Protein AF-A0A067K6Y8-F1 (afdb_monomer_lite)

Structure (mmCIF, N/CA/C/O backbone):
data_AF-A0A067K6Y8-F1
#
_entry.id   AF-A0A067K6Y8-F1
#
loop_
_atom_site.group_PDB
_atom_site.id
_atom_site.type_symbol
_atom_site.label_atom_id
_atom_site.label_alt_id
_atom_site.label_comp_id
_atom_site.label_asym_id
_atom_site.label_entity_id
_atom_site.label_seq_id
_atom_site.pdbx_PDB_ins_code
_atom_site.Cartn_x
_atom_site.Cartn_y
_atom_site.Cartn_z
_atom_site.occupancy
_atom_site.B_iso_or_equiv
_atom_site.auth_seq_id
_atom_site.auth_comp_id
_atom_site.auth_asym_id
_atom_site.auth_atom_id
_atom_site.pdbx_PDB_model_num
ATOM 1 N N . MET A 1 1 ? 6.045 3.712 1.246 1.00 71.88 1 MET A N 1
ATOM 2 C CA . MET A 1 1 ? 6.798 2.943 0.234 1.00 71.88 1 MET A CA 1
ATOM 3 C C . MET A 1 1 ? 7.012 3.759 -1.038 1.00 71.88 1 MET A C 1
ATOM 5 O O . MET A 1 1 ? 8.156 4.078 -1.312 1.00 71.88 1 MET A O 1
ATOM 9 N N . MET A 1 2 ? 5.961 4.222 -1.733 1.00 75.44 2 MET A N 1
ATOM 10 C CA . MET A 1 2 ? 6.090 4.998 -2.990 1.00 75.44 2 MET A CA 1
ATOM 11 C C . MET A 1 2 ? 7.115 6.143 -2.966 1.00 75.44 2 MET A C 1
ATOM 13 O O . MET A 1 2 ? 7.931 6.237 -3.871 1.00 75.44 2 MET A O 1
ATOM 17 N N . ARG A 1 3 ? 7.158 6.950 -1.898 1.00 79.06 3 ARG A N 1
ATOM 18 C CA . ARG A 1 3 ? 8.123 8.059 -1.774 1.00 79.06 3 ARG A CA 1
ATOM 19 C C . ARG A 1 3 ? 9.593 7.621 -1.767 1.00 79.06 3 ARG A C 1
ATOM 21 O O . ARG A 1 3 ? 10.434 8.370 -2.231 1.00 79.06 3 ARG A O 1
ATOM 28 N N . MET A 1 4 ? 9.902 6.430 -1.257 1.00 82.56 4 MET A N 1
ATOM 29 C CA . MET A 1 4 ? 11.259 5.863 -1.309 1.00 82.56 4 MET A CA 1
ATOM 30 C C . MET A 1 4 ? 11.617 5.423 -2.735 1.00 82.56 4 MET A C 1
ATOM 32 O O . MET A 1 4 ? 12.761 5.521 -3.161 1.00 82.56 4 MET A O 1
ATOM 36 N N . ILE A 1 5 ? 10.622 4.938 -3.475 1.00 80.00 5 ILE A N 1
ATOM 37 C CA . ILE A 1 5 ? 10.806 4.375 -4.811 1.00 80.00 5 ILE A CA 1
ATOM 38 C C . ILE A 1 5 ? 10.976 5.485 -5.843 1.00 80.00 5 ILE A C 1
ATOM 40 O O . ILE A 1 5 ? 11.910 5.436 -6.633 1.00 80.00 5 ILE A O 1
ATOM 44 N N . THR A 1 6 ? 10.103 6.492 -5.805 1.00 76.69 6 THR A N 1
ATOM 45 C CA . THR A 1 6 ? 9.997 7.530 -6.841 1.00 76.69 6 THR A CA 1
ATOM 46 C C . THR A 1 6 ? 10.453 8.911 -6.367 1.00 76.69 6 THR A C 1
ATOM 48 O O . THR A 1 6 ? 10.402 9.871 -7.124 1.00 76.69 6 THR A O 1
ATOM 51 N N . GLY A 1 7 ? 10.790 9.075 -5.083 1.00 73.06 7 GLY A N 1
ATOM 52 C CA . GLY A 1 7 ? 11.045 10.389 -4.474 1.00 73.06 7 GLY A CA 1
ATOM 53 C C . GLY A 1 7 ? 9.788 11.248 -4.242 1.00 73.06 7 GLY A C 1
ATOM 54 O O . GLY A 1 7 ? 9.851 12.237 -3.508 1.00 73.06 7 GLY A O 1
ATOM 55 N N . LYS A 1 8 ? 8.624 10.870 -4.797 1.00 74.19 8 LYS A N 1
ATOM 56 C CA . LYS A 1 8 ? 7.377 11.664 -4.811 1.00 74.19 8 LYS A CA 1
ATOM 57 C C . LYS A 1 8 ? 6.218 10.967 -4.076 1.00 74.19 8 LYS A C 1
ATOM 59 O O . LYS A 1 8 ? 6.245 9.764 -3.818 1.00 74.19 8 LYS A O 1
ATOM 64 N N . ARG A 1 9 ? 5.170 11.719 -3.703 1.00 65.38 9 ARG A N 1
ATOM 65 C CA . ARG A 1 9 ? 3.929 11.138 -3.145 1.00 65.38 9 ARG A CA 1
ATOM 66 C C . ARG A 1 9 ? 3.015 10.698 -4.292 1.00 65.38 9 ARG A C 1
ATOM 68 O O . ARG A 1 9 ? 2.661 11.523 -5.119 1.00 65.38 9 ARG A O 1
ATOM 75 N N . TYR A 1 10 ? 2.619 9.427 -4.294 1.00 65.62 10 TYR A N 1
ATOM 76 C CA . TYR A 1 10 ? 1.671 8.843 -5.247 1.00 65.62 10 TYR A CA 1
ATOM 77 C C . TYR A 1 10 ? 0.577 8.089 -4.482 1.00 65.62 10 TYR A C 1
ATOM 79 O O . TYR A 1 10 ? 0.894 7.224 -3.660 1.00 65.62 10 TYR A O 1
ATOM 87 N N . CYS A 1 11 ? -0.691 8.430 -4.733 1.00 59.72 11 CYS A N 1
ATOM 88 C CA . CYS A 1 11 ? -1.855 7.803 -4.089 1.00 59.72 11 CYS A CA 1
ATOM 89 C C . CYS A 1 11 ? -2.523 6.733 -4.967 1.00 59.72 11 CYS A C 1
ATOM 91 O O . CYS A 1 11 ? -3.012 5.739 -4.435 1.00 59.72 11 CYS A O 1
ATOM 93 N N . GLU A 1 12 ? -2.501 6.896 -6.291 1.00 64.12 12 GLU A N 1
ATOM 94 C CA . GLU A 1 12 ? -3.198 6.023 -7.252 1.00 64.12 12 GLU A CA 1
ATOM 95 C C . GLU A 1 12 ? -2.648 4.590 -7.282 1.00 64.12 12 GLU A C 1
ATOM 97 O O . GLU A 1 12 ? -3.399 3.631 -7.467 1.00 64.12 12 GLU A O 1
ATOM 102 N N . SER A 1 13 ? -1.355 4.411 -6.991 1.00 61.78 13 SER A N 1
ATOM 103 C CA . SER A 1 13 ? -0.722 3.089 -6.965 1.00 61.78 13 SER A CA 1
ATOM 104 C C . SER A 1 13 ? -1.315 2.150 -5.912 1.00 61.78 13 SER A C 1
ATOM 106 O O . SER A 1 13 ? -1.291 0.938 -6.105 1.00 61.78 13 SER A O 1
ATOM 108 N N . LYS A 1 14 ? -1.897 2.672 -4.821 1.00 64.88 14 LYS A N 1
ATOM 109 C CA . LYS A 1 14 ? -2.519 1.833 -3.782 1.00 64.88 14 LYS A CA 1
ATOM 110 C C . LYS A 1 14 ? -3.723 1.050 -4.302 1.00 64.88 14 LYS A C 1
ATOM 112 O O . LYS A 1 14 ? -3.886 -0.110 -3.936 1.00 64.88 14 LYS A O 1
ATOM 117 N N . VAL A 1 15 ? -4.560 1.677 -5.131 1.00 69.75 15 VAL A N 1
ATOM 118 C CA . VAL A 1 15 ? -5.768 1.040 -5.682 1.00 69.75 15 VAL A CA 1
ATOM 119 C C . VAL A 1 15 ? -5.371 -0.079 -6.637 1.00 69.75 15 VAL A C 1
ATOM 121 O O . VAL A 1 15 ? -5.877 -1.193 -6.531 1.00 69.75 15 VAL A O 1
ATOM 124 N N . LEU A 1 16 ? -4.400 0.200 -7.507 1.00 74.19 16 LEU A N 1
ATOM 125 C CA . LEU A 1 16 ? -3.901 -0.766 -8.476 1.00 74.19 16 LEU A CA 1
ATOM 126 C C . LEU A 1 16 ? -3.274 -1.991 -7.797 1.00 74.19 16 LEU A C 1
ATOM 128 O O . LEU A 1 16 ? -3.576 -3.118 -8.173 1.00 74.19 16 LEU A O 1
ATOM 132 N N . VAL A 1 17 ? -2.451 -1.783 -6.766 1.00 72.69 17 VAL A N 1
ATOM 133 C CA . VAL A 1 17 ? -1.800 -2.871 -6.017 1.00 72.69 17 VAL A CA 1
ATOM 134 C C . VAL A 1 17 ? -2.828 -3.765 -5.326 1.00 72.69 17 VAL A C 1
ATOM 136 O O . VAL A 1 17 ? -2.739 -4.983 -5.437 1.00 72.69 17 VAL A O 1
ATOM 139 N N . ASN A 1 18 ? -3.836 -3.175 -4.680 1.00 72.31 18 ASN A N 1
ATOM 140 C CA . ASN A 1 18 ? -4.903 -3.936 -4.029 1.00 72.31 18 ASN A CA 1
ATOM 141 C C . ASN A 1 18 ? -5.711 -4.773 -5.041 1.00 72.31 18 ASN A C 1
ATOM 143 O O . ASN A 1 18 ? -6.023 -5.934 -4.786 1.00 72.31 18 ASN A O 1
ATOM 147 N N . GLU A 1 19 ? -6.010 -4.225 -6.228 1.00 74.62 19 GLU A N 1
ATOM 148 C CA . GLU A 1 19 ? -6.650 -5.012 -7.289 1.00 74.62 19 GLU A CA 1
ATOM 149 C C . GLU A 1 19 ? -5.754 -6.166 -7.765 1.00 74.62 19 GLU A C 1
ATOM 151 O O . GLU A 1 19 ? -6.246 -7.284 -7.893 1.00 74.62 19 GLU A O 1
ATOM 156 N N . ILE A 1 20 ? -4.450 -5.947 -7.972 1.00 72.38 20 ILE A N 1
ATOM 157 C CA . ILE A 1 20 ? -3.516 -7.019 -8.364 1.00 72.38 20 ILE A CA 1
ATOM 158 C C . ILE A 1 20 ? -3.542 -8.160 -7.343 1.00 72.38 20 ILE A C 1
ATOM 160 O O . ILE A 1 20 ? -3.713 -9.308 -7.748 1.00 72.38 20 ILE A O 1
ATOM 164 N N . PHE A 1 21 ? -3.425 -7.860 -6.044 1.00 69.31 21 PHE A N 1
ATOM 165 C CA . PHE A 1 21 ? -3.430 -8.880 -4.989 1.00 69.31 21 PHE A CA 1
ATOM 166 C C . PHE A 1 21 ? -4.719 -9.697 -4.966 1.00 69.31 21 PHE A C 1
ATOM 168 O O . PHE A 1 21 ? -4.667 -10.925 -4.985 1.00 69.31 21 PHE A O 1
ATOM 175 N N . ARG A 1 22 ? -5.880 -9.040 -5.056 1.00 67.62 22 ARG A N 1
ATOM 176 C CA . ARG A 1 22 ? -7.169 -9.743 -5.115 1.00 67.62 22 ARG A CA 1
ATOM 177 C C . ARG A 1 22 ? -7.256 -10.738 -6.265 1.00 67.62 22 ARG A C 1
ATOM 179 O O . ARG A 1 22 ? -7.890 -11.774 -6.121 1.00 67.62 22 ARG A O 1
ATOM 186 N N . TYR A 1 23 ? -6.659 -10.435 -7.419 1.00 63.50 23 TYR A N 1
ATOM 187 C CA . TYR A 1 23 ? -6.694 -11.340 -8.571 1.00 63.50 23 TYR A CA 1
ATOM 188 C C . TYR A 1 23 ? -5.567 -12.382 -8.561 1.00 63.50 23 TYR A C 1
ATOM 190 O O . TYR A 1 23 ? -5.773 -13.479 -9.087 1.00 63.50 23 TYR A O 1
ATOM 198 N N . THR A 1 24 ? -4.409 -12.103 -7.951 1.00 60.53 24 THR A N 1
ATOM 199 C CA . THR A 1 24 ? -3.362 -13.121 -7.757 1.00 60.53 24 THR A CA 1
ATOM 200 C C . THR A 1 24 ? -3.790 -14.167 -6.727 1.00 60.53 24 THR A C 1
ATOM 202 O O . THR A 1 24 ? -3.539 -15.348 -6.956 1.00 60.53 24 THR A O 1
ATOM 205 N N . GLU A 1 25 ? -4.533 -13.781 -5.683 1.00 54.19 25 GLU A N 1
ATOM 206 C CA . GLU A 1 25 ? -5.142 -14.680 -4.687 1.00 54.19 25 GLU A CA 1
ATOM 207 C C . GLU A 1 25 ? -6.036 -15.762 -5.316 1.00 54.19 25 GLU A C 1
ATOM 209 O O . GLU A 1 25 ? -5.934 -16.935 -4.960 1.00 54.19 25 GLU A O 1
ATOM 214 N N . VAL A 1 26 ? -6.860 -15.410 -6.312 1.00 51.44 26 VAL A N 1
ATOM 215 C CA . VAL A 1 26 ? -7.724 -16.381 -7.020 1.00 51.44 26 VAL A CA 1
ATOM 216 C C . VAL A 1 26 ? -6.903 -17.310 -7.926 1.00 51.44 26 VAL A C 1
ATOM 218 O O . VAL A 1 26 ? -7.248 -18.480 -8.118 1.00 51.44 26 VAL A O 1
ATOM 221 N N . SER A 1 27 ? -5.788 -16.804 -8.461 1.00 48.16 27 SER A N 1
ATOM 222 C CA . SER A 1 27 ? -4.933 -17.506 -9.425 1.00 48.16 27 SER A CA 1
ATOM 223 C C . SER A 1 27 ? -4.060 -18.602 -8.795 1.00 48.16 27 SER A C 1
ATOM 225 O O . SER A 1 27 ? -3.675 -19.549 -9.482 1.00 48.16 27 SER A O 1
ATOM 227 N N . TYR A 1 28 ? -3.784 -18.545 -7.484 1.00 50.41 28 TYR A N 1
ATOM 228 C CA . TYR A 1 28 ? -2.967 -19.558 -6.792 1.00 50.41 28 TYR A CA 1
ATOM 229 C C . TYR A 1 28 ? -3.638 -20.939 -6.664 1.00 50.41 28 TYR A C 1
ATOM 231 O O . TYR A 1 28 ? -2.945 -21.930 -6.434 1.00 50.41 28 TYR A O 1
ATOM 239 N N . SER A 1 29 ? -4.946 -21.056 -6.921 1.00 47.12 29 SER A N 1
ATOM 240 C CA . SER A 1 29 ? -5.613 -22.361 -7.086 1.00 47.12 29 SER A CA 1
ATOM 241 C C . SER A 1 29 ? -5.168 -23.117 -8.356 1.00 47.12 29 SER A C 1
ATOM 243 O O . SER A 1 29 ? -5.241 -24.344 -8.403 1.00 47.12 29 SER A O 1
ATOM 245 N N . GLY A 1 30 ? -4.638 -22.409 -9.363 1.00 48.53 30 GLY A N 1
ATOM 246 C CA . GLY A 1 30 ? -4.119 -22.985 -10.610 1.00 48.53 30 GLY A CA 1
ATOM 247 C C . GLY A 1 30 ? -2.654 -23.432 -10.552 1.00 48.53 30 GLY A C 1
ATOM 248 O O . GLY A 1 30 ? -2.198 -24.132 -11.454 1.00 48.53 30 GLY A O 1
ATOM 249 N N . PHE A 1 31 ? -1.911 -23.072 -9.497 1.00 45.66 31 PHE A N 1
ATOM 250 C CA . PHE A 1 31 ? -0.493 -23.434 -9.349 1.00 45.66 31 PHE A CA 1
ATOM 251 C C . PHE A 1 31 ? -0.279 -24.913 -8.977 1.00 45.66 31 PHE A C 1
ATOM 253 O O . PHE A 1 31 ? 0.797 -25.453 -9.219 1.00 45.66 31 PHE A O 1
ATOM 260 N N . PHE A 1 32 ? -1.302 -25.584 -8.434 1.00 49.94 32 PHE A N 1
ATOM 261 C CA . PHE A 1 32 ? -1.250 -27.007 -8.070 1.00 49.94 32 PHE A CA 1
ATOM 262 C C . PHE A 1 32 ? -1.889 -27.940 -9.108 1.00 49.94 32 PHE A C 1
ATOM 264 O O . PHE A 1 32 ? -1.666 -29.147 -9.057 1.00 49.94 32 PHE A O 1
ATOM 271 N N . LEU A 1 33 ? -2.671 -27.412 -10.055 1.00 52.44 33 LEU A N 1
ATOM 272 C CA . LEU A 1 33 ? -3.439 -28.215 -11.009 1.00 52.44 33 LEU A CA 1
ATOM 273 C C . LEU A 1 33 ? -3.401 -27.568 -12.406 1.00 52.44 33 LEU A C 1
ATOM 275 O O . LEU A 1 33 ? -4.250 -26.729 -12.712 1.00 52.44 33 LEU A O 1
ATOM 279 N N . PRO A 1 34 ? -2.470 -27.986 -13.288 1.00 55.56 34 PRO A N 1
ATOM 280 C CA . PRO A 1 34 ? -2.326 -27.462 -14.654 1.00 55.56 34 PRO A CA 1
ATOM 281 C C . PRO A 1 34 ? -3.620 -27.491 -15.485 1.00 55.56 34 PRO A C 1
ATOM 283 O O . PRO A 1 34 ? -3.823 -26.655 -16.360 1.00 55.56 34 PRO A O 1
ATOM 286 N N . ILE A 1 35 ? -4.535 -28.415 -15.179 1.00 55.09 35 ILE A N 1
ATOM 287 C CA . ILE A 1 35 ? -5.836 -28.564 -15.851 1.00 55.09 35 ILE A CA 1
ATOM 288 C C . ILE A 1 35 ? -6.803 -27.410 -15.524 1.00 55.09 35 ILE A C 1
ATOM 290 O O . ILE A 1 35 ? -7.656 -27.075 -16.344 1.00 55.09 35 ILE A O 1
ATOM 294 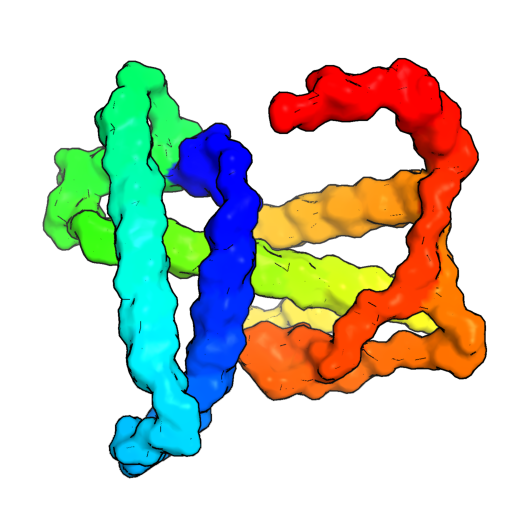N N . LEU A 1 36 ? -6.651 -26.740 -14.375 1.00 50.81 36 LEU A N 1
ATOM 295 C CA . LEU A 1 36 ? -7.493 -25.597 -14.002 1.00 50.81 36 LEU A CA 1
ATOM 296 C C . LEU A 1 36 ? -7.109 -24.294 -14.724 1.00 50.81 36 LEU A C 1
ATOM 298 O O . LEU A 1 36 ? -7.889 -23.348 -14.688 1.00 50.81 36 LEU A O 1
ATOM 302 N N . GLN A 1 37 ? -5.983 -24.247 -15.452 1.00 52.91 37 GLN A N 1
ATOM 303 C CA . GLN A 1 37 ? -5.641 -23.104 -16.318 1.00 52.91 37 GLN A CA 1
ATOM 304 C C . GLN A 1 37 ? -6.635 -22.907 -17.475 1.00 52.91 37 GLN A C 1
ATOM 306 O O . GLN A 1 37 ? -6.759 -21.802 -17.997 1.00 52.91 37 GLN A O 1
ATOM 311 N N . TRP A 1 38 ? -7.340 -23.968 -17.879 1.00 49.56 38 TRP A N 1
ATOM 312 C CA . TRP A 1 38 ? -8.322 -23.930 -18.968 1.00 49.56 38 TRP A CA 1
ATOM 313 C C . TRP A 1 38 ? -9.705 -23.449 -18.534 1.00 49.56 38 TRP A C 1
ATOM 315 O O . TRP A 1 38 ? -10.514 -23.056 -19.375 1.00 49.56 38 TRP A O 1
ATOM 325 N N . VAL A 1 39 ? -9.987 -23.451 -17.231 1.00 52.41 39 VAL A N 1
ATOM 326 C CA . VAL A 1 39 ? -11.257 -22.952 -16.716 1.00 52.41 39 VAL A CA 1
ATOM 327 C C . VAL A 1 39 ? -11.095 -21.454 -16.462 1.00 52.41 39 VAL A C 1
ATOM 329 O O . VAL A 1 39 ? -10.728 -21.032 -15.367 1.00 52.41 39 VAL A O 1
ATOM 332 N N . ASP A 1 40 ? -11.388 -20.627 -17.471 1.00 55.94 40 ASP A N 1
ATOM 333 C CA . ASP A 1 40 ? -11.661 -19.191 -17.283 1.00 55.94 40 ASP A CA 1
ATOM 334 C C . ASP A 1 40 ? -12.971 -19.033 -16.494 1.00 55.94 40 ASP A C 1
ATOM 336 O O . ASP A 1 40 ? -14.005 -18.631 -17.022 1.00 55.94 40 ASP A O 1
ATOM 340 N N . ALA A 1 41 ? -12.959 -19.433 -15.221 1.00 50.38 41 ALA A N 1
ATOM 341 C CA . ALA A 1 41 ? -14.174 -19.716 -14.467 1.00 50.38 41 ALA A CA 1
ATOM 342 C C . ALA A 1 41 ? -15.072 -18.486 -14.262 1.00 50.38 41 ALA A C 1
ATOM 344 O O . ALA A 1 41 ? -16.225 -18.660 -13.875 1.00 50.38 41 ALA A O 1
ATOM 345 N N . LYS A 1 42 ? -14.576 -17.253 -14.482 1.00 53.97 42 LYS A N 1
ATOM 346 C CA . LYS A 1 42 ? -15.317 -16.004 -14.200 1.00 53.97 42 LYS A CA 1
ATOM 347 C C . LYS A 1 42 ? -14.934 -14.770 -15.049 1.00 53.97 42 LYS A C 1
ATOM 349 O O . LYS A 1 42 ? -15.353 -13.670 -14.705 1.00 53.97 42 LYS A O 1
ATOM 354 N N . GLY A 1 43 ? -14.146 -14.884 -16.127 1.00 60.75 43 GLY A N 1
ATOM 355 C CA . GLY A 1 43 ? -13.682 -13.711 -16.901 1.00 60.75 43 GLY A CA 1
ATOM 356 C C . GLY A 1 43 ? -12.529 -12.937 -16.243 1.00 60.75 43 GLY A C 1
ATOM 357 O O . GLY A 1 43 ? -12.185 -11.823 -16.657 1.00 60.75 43 GLY A O 1
ATOM 358 N N . ASN A 1 44 ? -11.895 -13.549 -15.240 1.00 65.50 44 ASN A N 1
ATOM 359 C CA . ASN A 1 44 ? -10.781 -12.983 -14.482 1.00 65.50 44 ASN A CA 1
ATOM 360 C C . ASN A 1 44 ? -9.557 -12.739 -15.372 1.00 65.50 44 ASN A C 1
ATOM 362 O O . ASN A 1 44 ? -8.830 -11.775 -15.154 1.00 65.50 44 ASN A O 1
ATOM 366 N N . LEU A 1 45 ? -9.353 -13.542 -16.423 1.00 67.62 45 LEU A N 1
ATOM 367 C CA . LEU A 1 45 ? -8.199 -13.405 -17.318 1.00 67.62 45 LEU A CA 1
ATOM 368 C C . LEU A 1 45 ? -8.178 -12.068 -18.071 1.00 67.62 45 LEU A C 1
ATOM 370 O O . LEU A 1 45 ? -7.109 -11.491 -18.269 1.00 67.62 45 LEU A O 1
ATOM 374 N N . LYS A 1 46 ? -9.344 -11.540 -18.471 1.00 74.62 46 LYS A N 1
ATOM 375 C CA . LYS A 1 46 ? -9.431 -10.222 -19.128 1.00 74.62 46 LYS A CA 1
ATOM 376 C C . LYS A 1 46 ? -9.049 -9.102 -18.163 1.00 74.62 46 LYS A C 1
ATOM 378 O O . LYS A 1 46 ? -8.266 -8.227 -18.526 1.00 74.62 46 LYS A O 1
ATOM 383 N N . LYS A 1 47 ? -9.556 -9.163 -16.930 1.00 76.81 47 LYS A N 1
ATOM 384 C CA . LYS A 1 47 ? -9.259 -8.177 -15.887 1.00 76.81 47 LYS A CA 1
ATOM 385 C C . LYS A 1 47 ? -7.800 -8.260 -15.431 1.00 76.81 47 LYS A C 1
ATOM 387 O O . LYS A 1 47 ? -7.170 -7.220 -15.301 1.00 76.81 47 LYS A O 1
ATOM 392 N N . VAL A 1 48 ? -7.226 -9.460 -15.313 1.00 73.25 48 VAL A N 1
ATOM 393 C CA . VAL A 1 48 ? -5.790 -9.671 -15.048 1.00 73.25 48 VAL A CA 1
ATOM 394 C C . VAL A 1 48 ? -4.928 -9.082 -16.164 1.00 73.25 48 VAL A C 1
ATOM 396 O O . VAL A 1 48 ? -3.971 -8.374 -15.874 1.00 73.25 48 VAL A O 1
ATOM 399 N N . LYS A 1 49 ? -5.274 -9.303 -17.439 1.00 75.56 49 LYS A N 1
ATOM 400 C CA . LYS A 1 49 ? -4.555 -8.687 -18.569 1.00 75.56 49 LYS A CA 1
ATOM 401 C C . LYS A 1 49 ? -4.637 -7.161 -18.544 1.00 75.56 49 LYS A C 1
ATOM 403 O O . LYS A 1 49 ? -3.636 -6.499 -18.801 1.00 75.56 49 LYS A O 1
ATOM 408 N N . GLN A 1 50 ? -5.808 -6.607 -18.231 1.00 83.00 50 GLN A N 1
ATOM 409 C CA . GLN A 1 50 ? -5.984 -5.161 -18.102 1.00 83.00 50 GLN A CA 1
ATOM 410 C C . GLN A 1 50 ? -5.152 -4.603 -16.944 1.00 83.00 50 GLN A C 1
ATOM 412 O O . GLN A 1 50 ? -4.431 -3.634 -17.141 1.00 83.00 50 GLN A O 1
ATOM 417 N N . LEU A 1 51 ? -5.196 -5.252 -15.778 1.00 79.56 51 LEU A N 1
ATOM 418 C CA . LEU A 1 51 ? -4.389 -4.888 -14.616 1.00 79.56 51 LEU A CA 1
ATOM 419 C C . LEU A 1 51 ? -2.900 -4.942 -14.936 1.00 79.56 51 LEU A C 1
ATOM 421 O O . LEU A 1 51 ? -2.213 -3.957 -14.716 1.00 79.56 51 LEU A O 1
ATOM 425 N N . ALA A 1 52 ? -2.417 -6.029 -15.540 1.00 77.81 52 ALA A N 1
ATOM 426 C CA . ALA A 1 52 ? -1.020 -6.162 -15.944 1.00 77.81 52 ALA A CA 1
ATOM 427 C C . ALA A 1 52 ? -0.588 -5.051 -16.915 1.00 77.81 52 ALA A C 1
ATOM 429 O O . ALA A 1 52 ? 0.502 -4.499 -16.769 1.00 77.81 52 ALA A O 1
ATOM 430 N N . LYS A 1 53 ? -1.449 -4.684 -17.873 1.00 84.94 53 LYS A N 1
ATOM 431 C CA . LYS A 1 53 ? -1.196 -3.569 -18.793 1.00 84.94 53 LYS A CA 1
ATOM 432 C C . LYS A 1 53 ? -1.105 -2.235 -18.046 1.00 84.94 53 LYS A C 1
ATOM 434 O O . LYS A 1 53 ? -0.109 -1.537 -18.197 1.00 84.94 53 LYS A O 1
ATOM 439 N N . THR A 1 54 ? -2.088 -1.916 -17.206 1.00 84.44 54 THR A N 1
ATOM 440 C CA . THR A 1 54 ? -2.100 -0.679 -16.408 1.00 84.44 54 THR A CA 1
ATOM 441 C C . THR A 1 54 ? -0.909 -0.610 -15.449 1.00 84.44 54 THR A C 1
ATOM 443 O O . THR A 1 54 ? -0.281 0.433 -15.305 1.00 84.44 54 THR A O 1
ATOM 446 N N . SER A 1 55 ? -0.541 -1.734 -14.836 1.00 82.56 55 SER A N 1
ATOM 447 C CA . SER A 1 55 ? 0.664 -1.880 -14.023 1.00 82.56 55 SER A CA 1
ATOM 448 C C . SER A 1 55 ? 1.924 -1.585 -14.815 1.00 82.56 55 SER A C 1
ATOM 450 O O . SER A 1 55 ? 2.761 -0.818 -14.357 1.00 82.56 55 SER A O 1
ATOM 452 N N . TYR A 1 56 ? 2.064 -2.153 -16.008 1.00 83.62 56 TYR A N 1
ATOM 453 C CA . TYR A 1 56 ? 3.223 -1.902 -16.853 1.00 83.62 56 TYR A CA 1
ATOM 454 C C . TYR A 1 56 ? 3.312 -0.431 -17.287 1.00 83.62 56 TYR A C 1
ATOM 456 O O . TYR A 1 56 ? 4.391 0.155 -17.235 1.00 83.62 56 TYR A O 1
ATOM 464 N N . GLU A 1 57 ? 2.185 0.179 -17.663 1.00 88.12 57 GLU A N 1
ATOM 465 C CA . GLU A 1 57 ? 2.095 1.596 -18.040 1.00 88.12 57 GLU A CA 1
ATOM 466 C C . GLU A 1 57 ? 2.487 2.519 -16.884 1.00 88.12 57 GLU A C 1
ATOM 468 O O . GLU A 1 57 ? 3.325 3.398 -17.073 1.00 88.12 57 GLU A O 1
ATOM 473 N N . LEU A 1 58 ? 1.968 2.274 -15.676 1.00 85.75 58 LEU A N 1
ATOM 474 C CA . LEU A 1 58 ? 2.352 3.022 -14.477 1.00 85.75 58 LEU A CA 1
ATOM 475 C C . LEU A 1 58 ? 3.865 2.948 -14.244 1.00 85.75 58 LEU A C 1
ATOM 477 O O . LEU A 1 58 ? 4.522 3.945 -13.965 1.00 85.75 58 LEU A O 1
ATOM 481 N N . MET A 1 59 ? 4.438 1.757 -14.374 1.00 86.31 59 MET A N 1
ATOM 482 C CA . MET A 1 59 ? 5.859 1.527 -14.131 1.00 86.31 59 MET A CA 1
ATOM 483 C C . MET A 1 59 ? 6.740 2.209 -15.171 1.00 86.31 59 MET A C 1
ATOM 485 O O . MET A 1 59 ? 7.776 2.777 -14.832 1.00 86.31 59 MET A O 1
ATOM 489 N N . GLN A 1 60 ? 6.300 2.193 -16.427 1.00 88.25 60 GLN A N 1
ATOM 490 C CA . GLN A 1 60 ? 6.938 2.932 -17.504 1.00 88.25 60 GLN A CA 1
ATOM 491 C C . GLN A 1 60 ? 6.894 4.442 -17.235 1.00 88.25 60 GLN A C 1
ATOM 493 O O . GLN A 1 60 ? 7.936 5.087 -17.294 1.00 88.25 60 GLN A O 1
ATOM 498 N N . GLN A 1 61 ? 5.736 4.985 -16.844 1.00 87.06 61 GLN A N 1
ATOM 499 C CA . GLN A 1 61 ? 5.587 6.402 -16.490 1.00 87.06 61 GLN A CA 1
ATOM 500 C C . GLN A 1 61 ? 6.536 6.814 -15.359 1.00 87.06 61 GLN A C 1
ATOM 502 O O . GLN A 1 61 ? 7.219 7.829 -15.470 1.00 87.06 61 GLN A O 1
ATOM 507 N N . LEU A 1 62 ? 6.639 6.006 -14.298 1.00 85.19 62 LEU A N 1
ATOM 508 C CA . LEU A 1 62 ? 7.547 6.282 -13.180 1.00 85.19 62 LEU A CA 1
ATOM 509 C C . LEU A 1 62 ? 9.022 6.298 -13.609 1.00 85.19 62 LEU A C 1
ATOM 511 O O . LEU A 1 62 ? 9.794 7.128 -13.131 1.00 85.19 62 LEU A O 1
ATOM 515 N N . ILE A 1 63 ? 9.416 5.393 -14.508 1.00 86.00 63 ILE A N 1
ATOM 516 C CA . ILE A 1 63 ? 10.778 5.347 -15.054 1.00 86.00 63 ILE A CA 1
ATOM 517 C C . ILE A 1 63 ? 11.047 6.566 -15.942 1.00 86.00 63 ILE A C 1
ATOM 519 O O . ILE A 1 63 ? 12.102 7.190 -15.818 1.00 86.00 63 ILE A O 1
ATOM 523 N N . ASP A 1 64 ? 10.110 6.917 -16.820 1.00 87.56 64 ASP A N 1
ATOM 524 C CA . ASP A 1 64 ? 10.269 8.028 -17.761 1.00 87.56 64 ASP A CA 1
ATOM 525 C C . ASP A 1 64 ? 10.300 9.379 -17.042 1.00 87.56 64 ASP A C 1
ATOM 527 O O . ASP A 1 64 ? 11.119 10.237 -17.372 1.00 87.56 64 ASP A O 1
ATOM 531 N N . GLU A 1 65 ? 9.485 9.555 -16.000 1.00 82.69 65 GLU A N 1
ATOM 532 C CA . GLU A 1 65 ? 9.570 10.722 -15.121 1.00 82.69 65 GLU A CA 1
ATOM 533 C C . GLU A 1 65 ? 10.949 10.859 -14.480 1.00 82.69 65 GLU A C 1
ATOM 535 O O . GLU A 1 65 ? 11.494 11.961 -14.448 1.00 82.69 65 GLU A O 1
ATOM 540 N N . GLN A 1 66 ? 11.521 9.757 -13.990 1.00 79.06 66 GLN A N 1
ATOM 541 C CA . GLN A 1 66 ? 12.829 9.786 -13.341 1.00 79.06 66 GLN A CA 1
ATOM 542 C C . GLN A 1 66 ? 13.956 10.075 -14.342 1.00 79.06 66 GLN A C 1
ATOM 544 O O . GLN A 1 66 ? 14.886 10.807 -14.015 1.00 79.06 66 GLN A O 1
ATOM 549 N N . LYS A 1 67 ? 13.866 9.545 -15.570 1.00 80.38 67 LYS A N 1
ATOM 550 C CA . LYS A 1 67 ? 14.814 9.845 -16.659 1.00 80.38 67 LYS A CA 1
ATOM 551 C C . LYS A 1 67 ? 14.771 11.316 -17.078 1.00 80.38 67 LYS A C 1
ATOM 553 O O . LYS A 1 67 ? 15.803 11.880 -17.428 1.00 80.38 67 LYS A O 1
ATOM 558 N N . ASN A 1 68 ? 13.588 11.926 -17.046 1.00 78.75 68 ASN A N 1
ATOM 559 C CA . ASN A 1 68 ? 13.380 13.320 -17.436 1.00 78.75 68 ASN A CA 1
ATOM 560 C C . ASN A 1 68 ? 13.660 14.319 -16.300 1.00 78.75 68 ASN A C 1
ATOM 562 O O . ASN A 1 68 ? 13.742 15.527 -16.549 1.00 78.75 68 ASN A O 1
ATOM 566 N N . ASP A 1 69 ? 13.816 13.848 -15.061 1.00 74.56 69 ASP A N 1
ATOM 567 C CA . ASP A 1 69 ? 14.151 14.701 -13.928 1.00 74.56 69 ASP A CA 1
ATOM 568 C C . ASP A 1 69 ? 15.628 15.126 -13.980 1.00 74.56 69 ASP A C 1
ATOM 570 O O . ASP A 1 69 ? 16.552 14.369 -13.674 1.00 74.56 69 ASP A O 1
ATOM 574 N N . LYS A 1 70 ? 15.851 16.397 -14.331 1.00 58.19 70 LYS A N 1
ATOM 575 C CA . LYS A 1 70 ? 17.181 17.024 -14.423 1.00 58.19 70 LYS A CA 1
ATOM 576 C C . LYS A 1 70 ? 17.951 17.020 -13.099 1.00 58.19 70 LYS A C 1
ATOM 578 O O . LYS A 1 70 ? 19.142 17.318 -13.101 1.00 58.19 70 LYS A O 1
ATOM 583 N N . LYS A 1 71 ? 17.290 16.726 -11.972 1.00 59.72 71 LYS A N 1
ATOM 584 C CA . LYS A 1 71 ? 17.917 16.703 -10.647 1.00 59.72 71 LYS A CA 1
ATOM 585 C C . LYS A 1 71 ? 18.655 15.407 -10.321 1.00 59.72 71 LYS A C 1
ATOM 587 O O . LYS A 1 71 ? 19.330 15.388 -9.298 1.00 59.72 71 LYS A O 1
ATOM 592 N N . GLY A 1 72 ? 18.552 14.366 -11.158 1.00 55.31 72 GLY A N 1
ATOM 593 C CA . GLY A 1 72 ? 19.388 13.162 -11.064 1.00 55.31 72 GLY A CA 1
ATOM 594 C C . GLY A 1 72 ? 19.519 12.613 -9.640 1.00 55.31 72 GLY A C 1
ATOM 595 O O . GLY A 1 72 ? 20.624 12.327 -9.188 1.00 55.31 72 GLY A O 1
ATOM 596 N N . SER A 1 73 ? 18.419 12.552 -8.882 1.00 58.59 73 SER A N 1
ATOM 597 C CA . SER A 1 73 ? 18.492 12.101 -7.493 1.00 58.59 73 SER A CA 1
ATOM 598 C C . SER A 1 73 ? 18.639 10.578 -7.464 1.00 58.59 73 SER A C 1
ATOM 600 O O . SER A 1 73 ? 17.674 9.828 -7.645 1.00 58.59 73 SER A O 1
ATOM 602 N N . ASN A 1 74 ? 19.870 10.134 -7.199 1.00 63.16 74 ASN A N 1
ATOM 603 C CA . ASN A 1 74 ? 20.211 8.753 -6.845 1.00 63.16 74 ASN A CA 1
ATOM 604 C C . ASN A 1 74 ? 19.592 8.313 -5.502 1.00 63.16 74 ASN A C 1
ATOM 606 O O . ASN A 1 74 ? 19.759 7.160 -5.109 1.00 63.16 74 ASN A O 1
ATOM 610 N N . ASP A 1 75 ? 18.884 9.205 -4.800 1.00 74.75 75 ASP A N 1
ATOM 611 C CA . ASP A 1 75 ? 18.282 8.936 -3.489 1.00 74.75 75 ASP A CA 1
ATOM 612 C C . ASP A 1 75 ? 17.006 8.085 -3.590 1.00 74.75 75 ASP A C 1
ATOM 614 O O . ASP A 1 75 ? 16.508 7.577 -2.585 1.00 74.75 75 ASP A O 1
ATOM 618 N N . SER A 1 76 ? 16.458 7.935 -4.801 1.00 86.12 76 SER A N 1
ATOM 619 C CA . SER A 1 76 ? 15.310 7.072 -5.077 1.00 86.12 76 SER A CA 1
ATOM 620 C C . SER A 1 76 ? 15.753 5.692 -5.568 1.00 86.12 76 SER A C 1
ATOM 622 O O . SER A 1 76 ? 16.767 5.561 -6.256 1.00 86.12 76 SER A O 1
ATOM 624 N N . VAL A 1 77 ? 14.967 4.652 -5.268 1.00 86.19 77 VAL A N 1
ATOM 625 C CA . VAL A 1 77 ? 15.260 3.287 -5.752 1.00 86.19 77 VAL A CA 1
ATOM 626 C C . VAL A 1 77 ? 15.298 3.241 -7.282 1.00 86.19 77 VAL A C 1
ATOM 628 O O . VAL A 1 77 ? 16.180 2.596 -7.841 1.00 86.19 77 VAL A O 1
ATOM 631 N N . ILE A 1 78 ? 14.395 3.955 -7.968 1.00 85.44 78 ILE A N 1
ATOM 632 C CA . ILE A 1 78 ? 14.400 4.024 -9.439 1.00 85.44 78 ILE A CA 1
ATOM 633 C C . ILE A 1 78 ? 15.684 4.689 -9.941 1.00 85.44 78 ILE A C 1
ATOM 635 O O . ILE A 1 78 ? 16.309 4.172 -10.862 1.00 85.44 78 ILE A O 1
ATOM 639 N N . GLY A 1 79 ? 16.115 5.789 -9.315 1.00 84.31 79 GLY A N 1
ATOM 640 C CA . GLY A 1 79 ? 17.374 6.455 -9.653 1.00 84.31 79 GLY A CA 1
ATOM 641 C C . GLY A 1 79 ? 18.583 5.526 -9.517 1.00 84.31 79 GLY A C 1
ATOM 642 O O . GLY A 1 79 ? 19.395 5.441 -10.435 1.00 84.31 79 GLY A O 1
ATOM 643 N N . HIS A 1 80 ? 18.656 4.762 -8.422 1.00 85.94 80 HIS A N 1
ATOM 644 C CA . HIS A 1 80 ? 19.729 3.789 -8.190 1.00 85.94 80 HIS A CA 1
ATOM 645 C C . HIS A 1 80 ? 19.709 2.612 -9.182 1.00 85.94 80 HIS A C 1
ATOM 647 O O . HIS A 1 80 ? 20.752 2.193 -9.670 1.00 85.94 80 HIS A O 1
ATOM 653 N N . LEU A 1 81 ? 18.534 2.075 -9.525 1.00 85.44 81 LEU A N 1
ATOM 654 C CA . LEU A 1 81 ? 18.430 0.998 -10.520 1.00 85.44 81 LEU A CA 1
ATOM 655 C C . LEU A 1 81 ? 18.799 1.485 -11.929 1.00 85.44 81 LEU A C 1
ATOM 657 O O . LEU A 1 81 ? 19.439 0.763 -12.693 1.00 85.44 81 LEU A O 1
ATOM 661 N N . LEU A 1 82 ? 18.430 2.722 -12.273 1.00 84.56 82 LEU A N 1
ATOM 662 C CA . LEU A 1 82 ? 18.796 3.333 -13.550 1.00 84.56 82 LEU A CA 1
ATOM 663 C C . LEU A 1 82 ? 20.295 3.641 -13.647 1.00 84.56 82 LEU A C 1
ATOM 665 O O . LEU A 1 82 ? 20.843 3.541 -14.744 1.00 84.56 82 LEU A O 1
ATOM 669 N N . SER A 1 83 ? 20.967 3.980 -12.542 1.00 83.06 83 SER A N 1
ATOM 670 C CA . SER A 1 83 ? 22.425 4.152 -12.536 1.00 83.06 83 SER A CA 1
ATOM 671 C C . SER A 1 83 ? 23.155 2.812 -12.676 1.00 83.06 83 SER A C 1
ATOM 673 O O . SER A 1 83 ? 24.078 2.711 -13.480 1.00 83.06 83 SER A O 1
ATOM 675 N N . LEU A 1 84 ? 22.691 1.755 -11.998 1.00 81.19 84 LEU A N 1
ATOM 676 C CA . LEU A 1 84 ? 23.235 0.398 -12.147 1.00 81.19 84 LEU A CA 1
ATOM 677 C C . LEU A 1 84 ? 23.095 -0.134 -13.575 1.00 81.19 84 LEU A C 1
ATOM 679 O O . LEU A 1 84 ? 24.017 -0.753 -14.100 1.00 81.19 84 LEU A O 1
ATOM 683 N N . ARG A 1 85 ? 21.990 0.187 -14.254 1.00 79.62 85 ARG A N 1
ATOM 684 C CA . ARG A 1 85 ? 21.812 -0.145 -15.671 1.00 79.62 85 ARG A CA 1
ATOM 685 C C . ARG A 1 85 ? 22.902 0.424 -16.573 1.00 79.62 85 ARG A C 1
ATOM 687 O O . ARG A 1 85 ? 23.239 -0.219 -17.559 1.00 79.62 85 ARG A O 1
ATOM 694 N N . GLN A 1 86 ? 23.444 1.605 -16.275 1.00 76.62 86 GLN A N 1
ATOM 695 C CA . GLN A 1 86 ? 24.522 2.188 -17.086 1.00 76.62 86 GLN A CA 1
ATOM 696 C C . GLN A 1 86 ? 25.823 1.379 -16.991 1.00 76.62 86 GLN A C 1
ATOM 698 O O . GLN A 1 86 ? 26.640 1.441 -17.905 1.00 76.62 86 GLN A O 1
ATOM 703 N N . LEU A 1 87 ? 26.001 0.622 -15.905 1.00 78.44 87 LEU A N 1
ATOM 704 C CA . LEU A 1 87 ? 27.181 -0.198 -15.641 1.00 78.44 87 LEU A CA 1
ATOM 705 C C . LEU A 1 87 ? 26.982 -1.653 -16.093 1.00 78.44 87 LEU A C 1
ATOM 707 O O . LEU A 1 87 ? 27.907 -2.262 -16.618 1.00 78.44 87 LEU A O 1
ATOM 711 N N . GLU A 1 88 ? 25.773 -2.193 -15.925 1.00 79.38 88 GLU A N 1
ATOM 712 C CA . GLU A 1 88 ? 25.455 -3.612 -16.134 1.00 79.38 88 GLU A CA 1
ATOM 713 C C . GLU A 1 88 ? 24.199 -3.779 -17.014 1.00 79.38 88 GLU A C 1
ATOM 715 O O . GLU A 1 88 ? 23.161 -4.295 -16.589 1.00 79.38 88 GLU A O 1
ATOM 720 N N . LEU A 1 89 ? 24.294 -3.324 -18.270 1.00 73.88 89 LEU A N 1
ATOM 721 C CA . LEU A 1 89 ? 23.190 -3.294 -19.247 1.00 73.88 89 LEU A CA 1
ATOM 722 C C . LEU A 1 89 ? 22.522 -4.657 -19.497 1.00 73.88 89 LEU A C 1
ATOM 724 O O . LEU A 1 89 ? 21.331 -4.700 -19.802 1.00 73.88 89 LEU A O 1
ATOM 728 N N . GLU A 1 90 ? 23.274 -5.751 -19.380 1.00 76.19 90 GLU A N 1
ATOM 729 C CA . GLU A 1 90 ? 22.777 -7.117 -19.593 1.00 76.19 90 GLU A CA 1
ATOM 730 C C . GLU A 1 90 ? 21.932 -7.626 -18.412 1.00 76.19 90 GLU A C 1
ATOM 732 O O . GLU A 1 90 ? 21.028 -8.436 -18.602 1.00 76.19 90 GLU A O 1
ATOM 737 N N . TYR A 1 91 ? 22.177 -7.113 -17.202 1.00 74.06 91 TYR A N 1
ATOM 738 C CA . TYR A 1 91 ? 21.531 -7.584 -15.974 1.00 74.06 91 TYR A CA 1
ATOM 739 C C . TYR A 1 91 ? 20.340 -6.712 -15.545 1.00 74.06 91 TYR A C 1
ATOM 741 O O . TYR A 1 91 ? 19.349 -7.226 -15.031 1.00 74.06 91 TYR A O 1
ATOM 749 N N . TYR A 1 92 ? 20.384 -5.398 -15.796 1.00 80.75 92 TYR A N 1
ATOM 750 C CA . TYR A 1 92 ? 19.303 -4.463 -15.446 1.00 80.75 92 TYR A CA 1
ATOM 751 C C . TYR A 1 92 ? 18.538 -3.974 -16.682 1.00 80.75 92 TYR A C 1
ATOM 753 O O . TYR A 1 92 ? 18.543 -2.785 -17.019 1.00 80.75 92 TYR A O 1
ATOM 761 N N . THR A 1 93 ? 17.853 -4.892 -17.364 1.00 84.88 93 THR A N 1
ATOM 762 C CA . THR A 1 93 ? 16.955 -4.536 -18.474 1.00 84.88 93 THR A CA 1
ATOM 763 C C . THR A 1 93 ? 15.737 -3.745 -17.982 1.00 84.88 93 THR A C 1
ATOM 765 O O . THR A 1 93 ? 15.393 -3.767 -16.797 1.00 84.88 93 THR A O 1
ATOM 768 N N . ASP A 1 94 ? 15.048 -3.043 -18.888 1.00 81.19 94 ASP A N 1
ATOM 769 C CA . ASP A 1 94 ? 13.843 -2.281 -18.528 1.00 81.19 94 ASP A CA 1
ATOM 770 C C . ASP A 1 94 ? 12.758 -3.183 -17.922 1.00 81.19 94 ASP A C 1
ATOM 772 O O . ASP A 1 94 ? 12.044 -2.776 -17.008 1.00 81.19 94 ASP A O 1
ATOM 776 N N . GLU A 1 95 ? 12.658 -4.424 -18.388 1.00 81.06 95 GLU A N 1
ATOM 777 C CA . GLU A 1 95 ? 11.731 -5.435 -17.887 1.00 81.06 95 GLU A CA 1
ATOM 778 C C . GLU A 1 95 ? 12.071 -5.839 -16.451 1.00 81.06 95 GLU A C 1
ATOM 780 O O . GLU A 1 95 ? 11.176 -5.910 -15.607 1.00 81.06 95 GLU A O 1
ATOM 785 N N . ILE A 1 96 ? 13.357 -6.046 -16.152 1.00 84.50 96 ILE A N 1
ATOM 786 C CA . ILE A 1 96 ? 13.828 -6.418 -14.813 1.00 84.50 96 ILE A CA 1
ATOM 787 C C . ILE A 1 96 ? 13.639 -5.254 -13.842 1.00 84.50 96 ILE A C 1
ATOM 789 O O . ILE A 1 96 ? 13.124 -5.451 -12.743 1.00 84.50 96 ILE A O 1
ATOM 793 N N . ILE A 1 97 ? 13.968 -4.025 -14.247 1.00 85.81 97 ILE A N 1
ATOM 794 C CA . ILE A 1 97 ? 13.761 -2.831 -13.414 1.00 85.81 97 ILE A CA 1
ATOM 795 C C . ILE A 1 97 ? 12.274 -2.661 -13.082 1.00 85.81 97 ILE A C 1
ATOM 797 O O . ILE A 1 97 ? 11.921 -2.452 -11.918 1.00 85.81 97 ILE A O 1
ATOM 801 N N . LYS A 1 98 ? 11.384 -2.812 -14.074 1.00 85.81 98 LYS A N 1
ATOM 802 C CA . LYS A 1 98 ? 9.931 -2.787 -13.846 1.00 85.81 98 LYS A CA 1
ATOM 803 C C . LYS A 1 98 ? 9.495 -3.907 -12.898 1.00 85.81 98 LYS A C 1
ATOM 805 O O . LYS A 1 98 ? 8.714 -3.657 -11.985 1.00 85.81 98 LYS A O 1
ATOM 810 N N . ALA A 1 99 ? 10.004 -5.124 -13.065 1.00 82.75 99 ALA A N 1
ATOM 811 C CA . ALA A 1 99 ? 9.672 -6.234 -12.175 1.00 82.75 99 ALA A CA 1
ATOM 812 C C . ALA A 1 99 ? 10.113 -5.962 -10.724 1.00 82.75 99 ALA A C 1
ATOM 814 O O . ALA A 1 99 ? 9.311 -6.121 -9.806 1.00 82.75 99 ALA A O 1
ATOM 815 N N . LEU A 1 100 ? 11.338 -5.472 -10.514 1.00 85.19 100 LEU A N 1
ATOM 816 C CA . LEU A 1 100 ? 11.888 -5.170 -9.187 1.00 85.19 100 LEU A CA 1
ATOM 817 C C . LEU A 1 100 ? 11.106 -4.071 -8.465 1.00 85.19 100 LEU A C 1
ATOM 819 O O . LEU A 1 100 ? 10.772 -4.203 -7.289 1.00 85.19 100 LEU A O 1
ATOM 823 N N . ILE A 1 101 ? 10.781 -2.983 -9.163 1.00 85.56 101 ILE A N 1
ATOM 824 C CA . ILE A 1 101 ? 9.984 -1.902 -8.579 1.00 85.56 101 ILE A CA 1
ATOM 825 C C . ILE A 1 101 ? 8.572 -2.417 -8.225 1.00 85.56 101 ILE A C 1
ATOM 827 O O . ILE A 1 101 ? 8.046 -2.063 -7.170 1.00 85.56 101 ILE A O 1
ATOM 831 N N . MET A 1 102 ? 7.969 -3.271 -9.062 1.00 82.06 102 MET A N 1
ATOM 832 C CA . MET A 1 102 ? 6.631 -3.823 -8.824 1.00 82.06 102 MET A CA 1
ATOM 833 C C . MET A 1 102 ? 6.631 -4.750 -7.611 1.00 82.06 102 MET A C 1
ATOM 835 O O . MET A 1 102 ? 5.719 -4.679 -6.786 1.00 82.06 102 MET A O 1
ATOM 839 N N . ASP A 1 103 ? 7.668 -5.576 -7.482 1.00 80.94 103 ASP A N 1
ATOM 840 C CA . ASP A 1 103 ? 7.860 -6.470 -6.345 1.00 80.94 103 ASP A CA 1
ATOM 841 C C . ASP A 1 103 ? 7.974 -5.677 -5.038 1.00 80.94 103 ASP A C 1
ATOM 843 O O . ASP A 1 103 ? 7.228 -5.926 -4.092 1.00 80.94 103 ASP A O 1
ATOM 847 N N . ILE A 1 104 ? 8.797 -4.620 -5.015 1.00 82.88 104 ILE A N 1
ATOM 848 C CA . ILE A 1 104 ? 8.929 -3.747 -3.840 1.00 82.88 104 ILE A CA 1
ATOM 849 C C . ILE A 1 104 ? 7.585 -3.090 -3.489 1.00 82.88 104 ILE A C 1
ATOM 851 O O . ILE A 1 104 ? 7.189 -3.099 -2.320 1.00 82.88 104 ILE A O 1
ATOM 855 N N . ILE A 1 105 ? 6.872 -2.513 -4.466 1.00 79.69 105 ILE A N 1
ATOM 856 C CA . ILE A 1 105 ? 5.570 -1.859 -4.238 1.00 79.69 105 ILE A CA 1
ATOM 857 C C . ILE A 1 105 ? 4.558 -2.853 -3.659 1.00 79.69 105 ILE A C 1
ATOM 859 O O . ILE A 1 105 ? 3.874 -2.532 -2.679 1.00 79.69 105 ILE A O 1
ATOM 863 N N . SER A 1 106 ? 4.471 -4.037 -4.264 1.00 73.75 106 SER A N 1
ATOM 864 C CA . SER A 1 106 ? 3.494 -5.063 -3.911 1.00 73.75 106 SER A CA 1
ATOM 865 C C . SER A 1 106 ? 3.794 -5.635 -2.528 1.00 73.75 106 SER A C 1
ATOM 867 O O . SER A 1 106 ? 2.940 -5.593 -1.642 1.00 73.75 106 SER A O 1
ATOM 869 N N . ALA A 1 107 ? 5.034 -6.071 -2.300 1.00 73.69 107 ALA A N 1
ATOM 870 C CA . ALA A 1 107 ? 5.438 -6.738 -1.071 1.00 73.69 107 ALA A CA 1
ATOM 871 C C . ALA A 1 107 ? 5.240 -5.864 0.173 1.00 73.69 107 ALA A C 1
ATOM 873 O O . ALA A 1 107 ? 4.700 -6.340 1.166 1.00 73.69 107 ALA A O 1
ATOM 874 N N . GLY A 1 108 ? 5.652 -4.591 0.152 1.00 71.12 108 GLY A N 1
ATOM 875 C CA . GLY A 1 108 ? 5.612 -3.783 1.377 1.00 71.12 108 GLY A CA 1
ATOM 876 C C . GLY A 1 108 ? 4.332 -2.978 1.606 1.00 71.12 108 GLY A C 1
ATOM 877 O O . GLY A 1 108 ? 4.202 -2.379 2.676 1.00 71.12 108 GLY A O 1
ATOM 878 N N . THR A 1 109 ? 3.394 -2.931 0.653 1.00 72.06 109 THR A N 1
ATOM 879 C CA . THR A 1 109 ? 2.095 -2.267 0.875 1.00 72.06 109 THR A CA 1
ATOM 880 C C . THR A 1 109 ? 1.154 -3.184 1.650 1.00 72.06 109 THR A C 1
ATOM 882 O O . THR A 1 109 ? 0.705 -2.808 2.734 1.00 72.06 109 THR A O 1
ATOM 885 N N . GLU A 1 110 ? 0.929 -4.398 1.150 1.00 68.38 110 GLU A N 1
ATOM 886 C CA . GLU A 1 110 ? -0.046 -5.332 1.724 1.00 68.38 110 GLU A CA 1
ATOM 887 C C . GLU A 1 110 ? 0.403 -5.871 3.088 1.00 68.38 110 GLU A C 1
ATOM 889 O O . GLU A 1 110 ? -0.368 -5.888 4.051 1.00 68.38 110 GLU A O 1
ATOM 894 N N . SER A 1 111 ? 1.693 -6.209 3.218 1.00 71.94 111 SER A N 1
ATOM 895 C CA . SER A 1 111 ? 2.248 -6.725 4.473 1.00 71.94 111 SER A CA 1
ATOM 896 C C . SER A 1 111 ? 2.139 -5.707 5.610 1.00 71.94 111 SER A C 1
ATOM 898 O O . SER A 1 111 ? 1.844 -6.071 6.747 1.00 71.94 111 SER A O 1
ATOM 900 N N . SER A 1 112 ? 2.362 -4.423 5.313 1.00 73.88 112 SER A N 1
ATOM 901 C CA . SER A 1 112 ? 2.315 -3.355 6.313 1.00 73.88 112 SER A CA 1
ATOM 902 C C . SER A 1 112 ? 0.881 -3.073 6.758 1.00 73.88 112 SER A C 1
ATOM 904 O O . SER A 1 112 ? 0.648 -2.926 7.954 1.00 73.88 112 SER A O 1
ATOM 906 N N . ILE A 1 113 ? -0.076 -3.037 5.820 1.00 73.69 113 ILE A N 1
ATOM 907 C CA . ILE A 1 113 ? -1.502 -2.835 6.131 1.00 73.69 113 ILE A CA 1
ATOM 908 C C . ILE A 1 113 ? -2.000 -3.970 7.025 1.00 73.69 113 ILE A C 1
ATOM 910 O O . ILE A 1 113 ? -2.509 -3.713 8.115 1.00 73.69 113 ILE A O 1
ATOM 914 N N . THR A 1 114 ? -1.756 -5.212 6.607 1.00 71.44 114 THR A N 1
ATOM 915 C CA . THR A 1 114 ? -2.168 -6.409 7.343 1.00 71.44 114 THR A CA 1
ATOM 916 C C . THR A 1 114 ? -1.540 -6.445 8.739 1.00 71.44 114 THR A C 1
ATOM 918 O O . THR A 1 114 ? -2.231 -6.656 9.733 1.00 71.44 114 THR A O 1
ATOM 921 N N . THR A 1 115 ? -0.243 -6.142 8.864 1.00 78.50 115 THR A N 1
ATOM 922 C CA . THR A 1 115 ? 0.434 -6.110 10.175 1.00 78.50 115 THR A CA 1
ATOM 923 C C . THR A 1 115 ? -0.144 -5.030 11.094 1.00 78.50 115 THR A C 1
ATOM 925 O O . THR A 1 115 ? -0.360 -5.291 12.280 1.00 78.50 115 THR A O 1
ATOM 928 N N . MET A 1 116 ? -0.430 -3.829 10.578 1.00 79.56 116 MET A N 1
ATOM 929 C CA . MET A 1 116 ? -1.073 -2.763 11.356 1.00 79.56 116 MET A CA 1
ATOM 930 C C . MET A 1 116 ? -2.473 -3.181 11.816 1.00 79.56 116 MET A C 1
ATOM 932 O O . MET A 1 116 ? -2.813 -2.981 12.982 1.00 79.56 116 MET A O 1
ATOM 936 N N . GLU A 1 117 ? -3.260 -3.797 10.932 1.00 78.69 117 GLU A N 1
ATOM 937 C CA . GLU A 1 117 ? -4.625 -4.239 11.220 1.00 78.69 117 GLU A CA 1
ATOM 938 C C . GLU A 1 117 ? -4.662 -5.333 12.296 1.00 78.69 117 GLU A C 1
ATOM 940 O O . GLU A 1 117 ? -5.416 -5.230 13.270 1.00 78.69 117 GLU A O 1
ATOM 945 N N . TRP A 1 118 ? -3.804 -6.351 12.180 1.00 80.81 118 TRP A N 1
ATOM 946 C CA . TRP A 1 118 ? -3.650 -7.383 13.207 1.00 80.81 118 TRP A CA 1
ATOM 947 C C . TRP A 1 118 ? -3.177 -6.806 14.529 1.00 80.81 118 TRP A C 1
ATOM 949 O O . TRP A 1 118 ? -3.697 -7.181 15.582 1.00 80.81 118 TRP A O 1
ATOM 959 N N . THR A 1 119 ? -2.221 -5.879 14.484 1.00 80.62 119 THR A N 1
ATOM 960 C CA . THR A 1 119 ? -1.675 -5.282 15.701 1.00 80.62 119 THR A CA 1
ATOM 961 C C . THR A 1 119 ? -2.728 -4.451 16.422 1.00 80.62 119 THR A C 1
ATOM 963 O O . THR A 1 119 ? -2.924 -4.648 17.619 1.00 80.62 119 THR A O 1
ATOM 966 N N . MET A 1 120 ? -3.480 -3.603 15.713 1.00 81.25 120 MET A N 1
ATOM 967 C CA . MET A 1 120 ? -4.581 -2.840 16.315 1.00 81.25 120 MET A CA 1
ATOM 968 C C . MET A 1 120 ? -5.700 -3.753 16.816 1.00 81.25 120 MET A C 1
ATOM 970 O O . MET A 1 120 ? -6.185 -3.558 17.927 1.00 81.25 120 MET A O 1
ATOM 974 N N . SER A 1 121 ? -6.054 -4.798 16.062 1.00 82.38 121 SER A N 1
ATOM 975 C CA . SER A 1 121 ? -7.041 -5.793 16.503 1.00 82.38 121 SER A CA 1
ATOM 976 C C . SER A 1 121 ? -6.618 -6.467 17.805 1.00 82.38 121 SER A C 1
ATOM 978 O O . SER A 1 121 ? -7.426 -6.633 18.715 1.00 82.38 121 SER A O 1
ATOM 980 N N . LYS A 1 122 ? -5.338 -6.847 17.913 1.00 79.25 122 LYS A N 1
ATOM 981 C CA . LYS A 1 122 ? -4.805 -7.499 19.106 1.00 79.25 122 LYS A CA 1
ATOM 982 C C . LYS A 1 122 ? -4.740 -6.540 20.289 1.00 79.25 122 LYS A C 1
ATOM 984 O O . LYS A 1 122 ? -5.179 -6.925 21.364 1.00 79.25 122 LYS A O 1
ATOM 989 N N . LEU A 1 123 ? -4.262 -5.310 20.080 1.00 80.19 123 LEU A N 1
ATOM 990 C CA . LEU A 1 123 ? -4.224 -4.263 21.106 1.00 80.19 123 LEU A CA 1
ATOM 991 C C . LEU A 1 123 ? -5.616 -3.977 21.666 1.00 80.19 123 LEU A C 1
ATOM 993 O O . LEU A 1 123 ? -5.779 -3.864 22.877 1.00 80.19 123 LEU A O 1
ATOM 997 N N . LEU A 1 124 ? -6.619 -3.910 20.790 1.00 79.44 124 LEU A N 1
ATOM 998 C CA . LEU A 1 124 ? -8.002 -3.736 21.202 1.00 79.44 124 LEU A CA 1
ATOM 999 C C . LEU A 1 124 ? -8.543 -4.973 21.919 1.00 79.44 124 LEU A C 1
ATOM 1001 O O . LEU A 1 124 ? -9.332 -4.797 22.844 1.00 79.44 124 LEU A O 1
ATOM 1005 N N . ASN A 1 125 ? -8.124 -6.189 21.538 1.00 77.06 125 ASN A N 1
ATOM 1006 C CA . ASN A 1 125 ? -8.587 -7.445 22.133 1.00 77.06 125 ASN A CA 1
ATOM 1007 C C . ASN A 1 125 ? -7.979 -7.776 23.513 1.00 77.06 125 ASN A C 1
ATOM 1009 O O . ASN A 1 125 ? -8.734 -8.158 24.405 1.00 77.06 125 ASN A O 1
ATOM 1013 N N . ASN A 1 126 ? -6.661 -7.641 23.711 1.00 70.12 126 ASN A N 1
ATOM 1014 C CA . ASN A 1 126 ? -5.967 -7.818 25.000 1.00 70.12 126 ASN A CA 1
ATOM 1015 C C . ASN A 1 126 ? -4.492 -7.345 24.900 1.00 70.12 126 ASN A C 1
ATOM 1017 O O . ASN A 1 126 ? -3.802 -7.675 23.936 1.00 70.12 126 ASN A O 1
ATOM 1021 N N . GLN A 1 127 ? -3.984 -6.625 25.909 1.00 55.16 127 GLN A N 1
ATOM 1022 C CA . GLN A 1 127 ? -2.712 -5.876 25.885 1.00 55.16 127 GLN A CA 1
ATOM 1023 C C . GLN A 1 127 ? -1.430 -6.727 26.075 1.00 55.16 127 GLN A C 1
ATOM 1025 O O . GLN A 1 127 ? -0.324 -6.186 26.056 1.00 55.16 127 GLN A O 1
ATOM 1030 N N . GLN A 1 128 ? -1.524 -8.053 26.230 1.00 48.56 128 GLN A N 1
ATOM 1031 C CA . GLN A 1 128 ? -0.342 -8.913 26.388 1.00 48.56 128 GLN A CA 1
ATOM 1032 C C . GLN A 1 128 ? 0.212 -9.422 25.040 1.00 48.56 128 GLN A C 1
ATOM 1034 O O . GLN A 1 128 ? -0.347 -10.317 24.413 1.00 48.56 128 GLN A O 1
ATOM 1039 N N . MET A 1 129 ? 1.317 -8.774 24.641 1.00 50.66 129 MET A N 1
ATOM 1040 C CA . MET A 1 129 ? 2.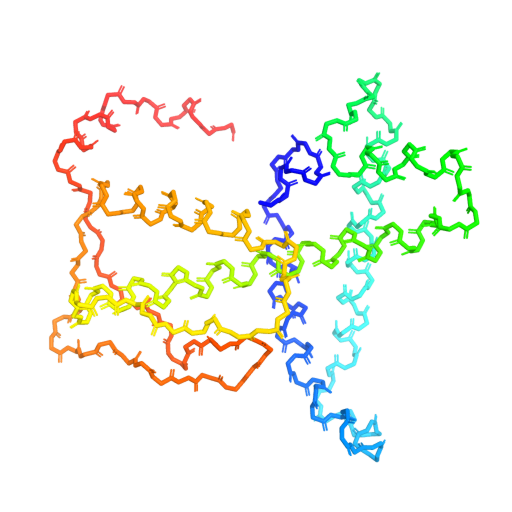389 -9.092 23.676 1.00 50.66 129 MET A CA 1
ATOM 1041 C C . MET A 1 129 ? 2.091 -9.982 22.450 1.00 50.66 129 MET A C 1
ATOM 1043 O O . MET A 1 129 ? 1.755 -11.161 22.537 1.00 50.66 129 MET A O 1
ATOM 1047 N N . LEU A 1 130 ? 2.363 -9.406 21.273 1.00 46.34 130 LEU A N 1
ATOM 1048 C CA . LEU A 1 130 ? 2.469 -10.073 19.974 1.00 46.34 130 LEU A CA 1
ATOM 1049 C C . LEU A 1 130 ? 3.867 -10.677 19.797 1.00 46.34 130 LEU A C 1
ATOM 1051 O O . LEU A 1 130 ? 4.771 -10.022 19.294 1.00 46.34 130 LEU A O 1
ATOM 1055 N N . GLU A 1 131 ? 4.024 -11.946 20.155 1.00 53.41 131 GLU A N 1
ATOM 1056 C CA . GLU A 1 131 ? 5.108 -12.782 19.634 1.00 53.41 131 GLU A CA 1
ATOM 1057 C C . GLU A 1 131 ? 4.487 -13.841 18.725 1.00 53.41 131 GLU A C 1
ATOM 1059 O O . GLU A 1 131 ? 4.018 -14.887 19.178 1.00 53.41 131 GLU A O 1
ATOM 1064 N N . LYS A 1 132 ? 4.428 -13.559 17.419 1.00 48.41 132 LYS A N 1
ATOM 1065 C CA . LYS A 1 132 ? 4.201 -14.615 16.430 1.00 48.41 132 LYS A CA 1
ATOM 1066 C C . LYS A 1 132 ? 4.811 -14.267 15.075 1.00 48.41 132 LYS A C 1
ATOM 1068 O O . LYS A 1 132 ? 4.608 -13.182 14.547 1.00 48.41 132 LYS A O 1
ATOM 1073 N N . ALA A 1 133 ? 5.502 -15.275 14.542 1.00 43.44 133 ALA A N 1
ATOM 1074 C CA . ALA A 1 133 ? 6.188 -15.368 13.253 1.00 43.44 133 ALA A CA 1
ATOM 1075 C C . ALA A 1 133 ? 7.592 -14.734 13.148 1.00 43.44 133 ALA A C 1
ATOM 1077 O O . ALA A 1 133 ? 7.868 -13.904 12.287 1.00 43.44 133 ALA A O 1
ATOM 1078 N N . LYS A 1 134 ? 8.543 -15.258 13.932 1.00 47.41 134 LYS A N 1
ATOM 1079 C CA . LYS A 1 134 ? 9.945 -15.364 13.494 1.00 47.41 134 LYS A CA 1
ATOM 1080 C C . LYS A 1 134 ? 10.256 -16.823 13.157 1.00 47.41 134 LYS A C 1
ATOM 1082 O O . LYS A 1 134 ? 10.581 -17.599 14.051 1.00 47.41 134 LYS A O 1
ATOM 1087 N N . LYS A 1 135 ? 10.189 -17.189 11.872 1.00 44.62 135 LYS A N 1
ATOM 1088 C CA . LYS A 1 135 ? 11.056 -18.249 11.338 1.00 44.62 135 LYS A CA 1
ATOM 1089 C C . LYS A 1 135 ? 11.269 -18.154 9.820 1.00 44.62 135 LYS A C 1
ATOM 1091 O O . LYS A 1 135 ? 10.323 -18.183 9.046 1.00 44.62 135 LYS A O 1
ATOM 1096 N N . GLU A 1 136 ? 12.553 -18.027 9.479 1.00 45.41 136 GLU A N 1
ATOM 1097 C CA . GLU A 1 136 ? 13.264 -18.448 8.258 1.00 45.41 136 GLU A CA 1
ATOM 1098 C C . GLU A 1 136 ? 12.766 -17.977 6.878 1.00 45.41 136 GLU A C 1
ATOM 1100 O O . GLU A 1 136 ? 12.293 -18.752 6.055 1.00 45.41 136 GLU A O 1
ATOM 1105 N N . ARG A 1 137 ? 13.003 -16.687 6.608 1.00 47.44 137 ARG A N 1
ATOM 1106 C CA . ARG A 1 137 ? 13.696 -16.103 5.432 1.00 47.44 137 ARG A CA 1
ATOM 1107 C C . ARG A 1 137 ? 13.893 -14.614 5.747 1.00 47.44 137 ARG A C 1
ATOM 1109 O O . ARG A 1 137 ? 12.957 -13.967 6.212 1.00 47.44 137 ARG A O 1
ATOM 1116 N N . ALA A 1 138 ? 15.091 -14.058 5.566 1.00 60.25 138 ALA A N 1
ATOM 1117 C CA . ALA A 1 138 ? 15.317 -12.634 5.818 1.00 60.25 138 ALA A CA 1
ATOM 1118 C C . ALA A 1 138 ? 14.579 -11.805 4.750 1.00 60.25 138 ALA A C 1
ATOM 1120 O O . ALA A 1 138 ? 15.095 -11.588 3.659 1.00 60.25 138 ALA A O 1
ATOM 1121 N N . CYS A 1 139 ? 13.343 -11.381 5.034 1.00 71.69 139 CYS A N 1
ATOM 1122 C CA . CYS A 1 139 ? 12.635 -10.435 4.177 1.00 71.69 139 CYS A CA 1
ATOM 1123 C C . CYS A 1 139 ? 13.434 -9.125 4.149 1.00 71.69 139 CYS A C 1
ATOM 1125 O O . CYS A 1 139 ? 13.597 -8.482 5.189 1.00 71.69 139 CYS A O 1
ATOM 1127 N N . LEU A 1 140 ? 13.907 -8.718 2.967 1.00 68.12 140 LEU A N 1
ATOM 1128 C CA . LEU A 1 140 ? 14.675 -7.480 2.773 1.00 68.12 140 LEU A CA 1
ATOM 1129 C C . LEU A 1 140 ? 13.915 -6.244 3.288 1.00 68.12 140 LEU A C 1
ATOM 1131 O O . LEU A 1 140 ? 14.516 -5.288 3.774 1.00 68.12 140 LEU A O 1
ATOM 1135 N N . GLY A 1 141 ? 12.581 -6.292 3.257 1.00 72.88 141 GLY A N 1
ATOM 1136 C CA . GLY A 1 141 ? 11.704 -5.244 3.769 1.00 72.88 141 GLY A CA 1
ATOM 1137 C C . GLY A 1 141 ? 11.476 -5.254 5.283 1.00 72.88 141 GLY A C 1
ATOM 1138 O O . GLY A 1 141 ? 10.901 -4.295 5.783 1.00 72.88 141 GLY A O 1
ATOM 1139 N N . MET A 1 142 ? 11.911 -6.271 6.041 1.00 74.00 142 MET A N 1
ATOM 1140 C CA . MET A 1 142 ? 11.536 -6.431 7.459 1.00 74.00 142 MET A CA 1
ATOM 1141 C C . MET A 1 142 ? 11.952 -5.237 8.327 1.00 74.00 142 MET A C 1
ATOM 1143 O O . MET A 1 142 ? 11.166 -4.752 9.138 1.00 74.00 142 MET A O 1
ATOM 1147 N N . GLY A 1 143 ? 13.170 -4.720 8.140 1.00 76.75 143 GLY A N 1
ATOM 1148 C CA . GLY A 1 143 ? 13.645 -3.555 8.892 1.00 76.75 143 GLY A CA 1
ATOM 1149 C C . GLY A 1 143 ? 12.810 -2.300 8.618 1.00 76.75 143 GLY A C 1
ATOM 1150 O O . GLY A 1 143 ? 12.454 -1.572 9.547 1.00 76.75 143 GLY A O 1
ATOM 1151 N N . LEU A 1 144 ? 12.456 -2.069 7.351 1.00 77.75 144 LEU A N 1
ATOM 1152 C CA . LEU A 1 144 ? 11.616 -0.943 6.944 1.00 77.75 144 LEU A CA 1
ATOM 1153 C C . LEU A 1 144 ? 10.168 -1.122 7.419 1.00 77.75 144 LEU A C 1
ATOM 1155 O O . LEU A 1 144 ? 9.584 -0.178 7.948 1.00 77.75 144 LEU A O 1
ATOM 1159 N N . ALA A 1 145 ? 9.619 -2.330 7.284 1.00 75.31 145 ALA A N 1
ATOM 1160 C CA . ALA A 1 145 ? 8.272 -2.686 7.712 1.00 75.31 145 ALA A CA 1
ATOM 1161 C C . ALA A 1 145 ? 8.100 -2.489 9.220 1.00 75.31 145 ALA A C 1
ATOM 1163 O O . ALA A 1 145 ? 7.141 -1.846 9.639 1.00 75.31 145 ALA A O 1
ATOM 1164 N N . ASN A 1 146 ? 9.061 -2.942 10.031 1.00 78.62 146 ASN A N 1
ATOM 1165 C CA . ASN A 1 146 ? 9.023 -2.763 11.481 1.00 78.62 146 ASN A CA 1
ATOM 1166 C C . ASN A 1 146 ? 9.012 -1.282 11.866 1.00 78.62 146 ASN A C 1
ATOM 1168 O O . ASN A 1 146 ? 8.194 -0.870 12.681 1.00 78.62 146 ASN A O 1
ATOM 1172 N N . ARG A 1 147 ? 9.875 -0.460 11.254 1.00 78.88 147 ARG A N 1
ATOM 1173 C CA . ARG A 1 147 ? 9.932 0.984 11.538 1.00 78.88 147 ARG A CA 1
ATOM 1174 C C . ARG A 1 147 ? 8.66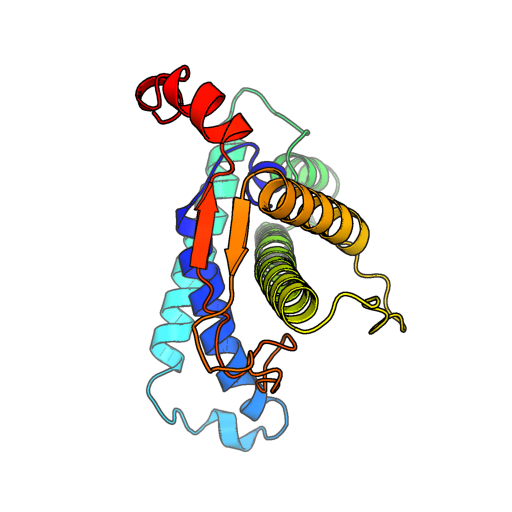0 1.704 11.102 1.00 78.88 147 ARG A C 1
ATOM 1176 O O . ARG A 1 147 ? 8.121 2.492 11.871 1.00 78.88 147 ARG A O 1
ATOM 1183 N N . ALA A 1 148 ? 8.172 1.427 9.893 1.00 81.00 148 ALA A N 1
ATOM 1184 C CA . ALA A 1 148 ? 6.955 2.041 9.369 1.00 81.00 148 ALA A CA 1
ATOM 1185 C C . ALA A 1 148 ? 5.723 1.650 10.198 1.00 81.00 148 ALA A C 1
ATOM 1187 O O . ALA A 1 148 ? 4.909 2.509 10.530 1.00 81.00 148 ALA A O 1
ATOM 1188 N N . THR A 1 149 ? 5.622 0.375 10.575 1.00 77.19 149 THR A N 1
ATOM 1189 C CA . THR A 1 149 ? 4.530 -0.156 11.397 1.00 77.19 149 THR A CA 1
ATOM 1190 C C . THR A 1 149 ? 4.583 0.406 12.809 1.00 77.19 149 THR A C 1
ATOM 1192 O O . THR A 1 149 ? 3.581 0.932 13.282 1.00 77.19 149 THR A O 1
ATOM 1195 N N . ALA A 1 150 ? 5.751 0.388 13.458 1.00 78.50 150 ALA A N 1
ATOM 1196 C CA . ALA A 1 150 ? 5.924 0.952 14.794 1.00 78.50 150 ALA A CA 1
ATOM 1197 C C . ALA A 1 150 ? 5.615 2.453 14.827 1.00 78.50 150 ALA A C 1
ATOM 1199 O O . ALA A 1 150 ? 4.925 2.910 15.732 1.00 78.50 150 ALA A O 1
ATOM 1200 N N . PHE A 1 151 ? 6.074 3.213 13.828 1.00 83.44 151 PHE A N 1
ATOM 1201 C CA . PHE A 1 151 ? 5.782 4.641 13.742 1.00 83.44 151 PHE A CA 1
ATOM 1202 C C . PHE A 1 151 ? 4.289 4.898 13.524 1.00 83.44 151 PHE A C 1
ATOM 1204 O O . PHE A 1 151 ? 3.697 5.673 14.264 1.00 83.44 151 PHE A O 1
ATOM 1211 N N . ALA A 1 152 ? 3.659 4.215 12.563 1.00 82.38 152 ALA A N 1
ATOM 1212 C CA . ALA A 1 152 ? 2.235 4.386 12.289 1.00 82.38 152 ALA A CA 1
ATOM 1213 C C . ALA A 1 152 ? 1.367 3.999 13.494 1.00 82.38 152 ALA A C 1
ATOM 1215 O O . ALA A 1 152 ? 0.491 4.766 13.884 1.00 82.38 152 ALA A O 1
ATOM 1216 N N . LEU A 1 153 ? 1.629 2.845 14.113 1.00 81.88 153 LEU A N 1
ATOM 1217 C CA . LEU A 1 153 ? 0.936 2.411 15.327 1.00 81.88 153 LEU A CA 1
ATOM 1218 C C . LEU A 1 153 ? 1.179 3.386 16.479 1.00 81.88 153 LEU A C 1
ATOM 1220 O O . LEU A 1 153 ?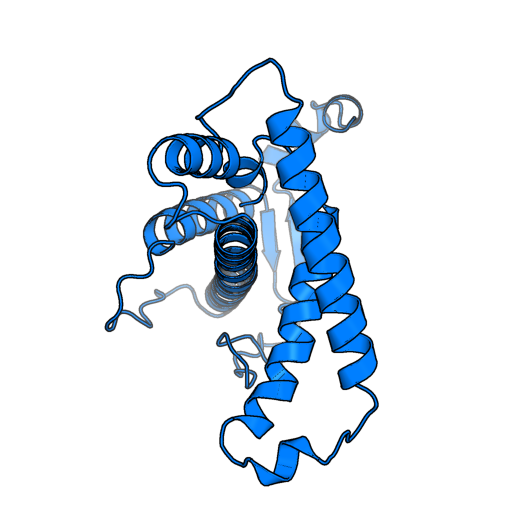 0.226 3.792 17.134 1.00 81.88 153 LEU A O 1
ATOM 1224 N N . GLY A 1 154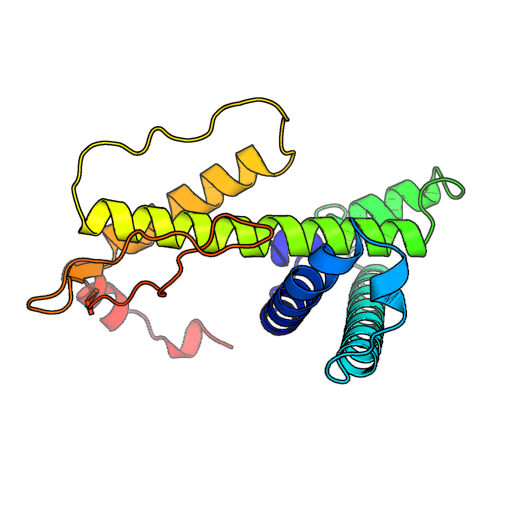 ? 2.427 3.808 16.690 1.00 80.31 154 GLY A N 1
ATOM 1225 C CA . GLY A 1 154 ? 2.790 4.799 17.699 1.00 80.31 154 GLY A CA 1
ATOM 1226 C C . GLY A 1 154 ? 2.018 6.102 17.516 1.00 80.31 154 GLY A C 1
ATOM 1227 O O . GLY A 1 154 ? 1.377 6.564 18.456 1.00 80.31 154 GLY A O 1
ATOM 1228 N N . SER A 1 155 ? 1.977 6.641 16.294 1.00 84.06 155 SER A N 1
ATOM 1229 C CA . SER A 1 155 ? 1.177 7.823 15.964 1.00 84.06 155 SER A CA 1
ATOM 1230 C C . SER A 1 155 ? -0.319 7.590 16.187 1.00 84.06 155 SER A C 1
ATOM 1232 O O . SER A 1 155 ? -0.971 8.438 16.785 1.00 84.06 155 SER A O 1
ATOM 1234 N N . MET A 1 156 ? -0.876 6.448 15.768 1.00 81.94 156 MET A N 1
ATOM 1235 C CA . MET A 1 156 ? -2.298 6.137 15.966 1.00 81.94 156 MET A CA 1
ATOM 1236 C C . MET A 1 156 ? -2.677 6.016 17.447 1.00 81.94 156 MET A C 1
ATOM 1238 O O . MET A 1 156 ? -3.736 6.494 17.844 1.00 81.94 156 MET A O 1
ATOM 1242 N N . ILE A 1 157 ? -1.822 5.409 18.270 1.00 83.31 157 ILE A N 1
ATOM 1243 C CA . ILE A 1 157 ? -2.037 5.245 19.716 1.00 83.31 157 ILE A CA 1
ATOM 1244 C C . ILE A 1 157 ? -1.872 6.581 20.448 1.00 83.31 157 ILE A C 1
ATOM 1246 O O . ILE A 1 157 ? -2.645 6.898 21.357 1.00 83.31 157 ILE A O 1
ATOM 1250 N N . GLN A 1 158 ? -0.860 7.361 20.060 1.00 81.25 158 GLN A N 1
ATOM 1251 C CA . GLN A 1 158 ? -0.572 8.662 20.653 1.00 81.25 158 GLN A CA 1
ATOM 1252 C C . GLN A 1 158 ? -1.653 9.683 20.307 1.00 81.25 158 GLN A C 1
ATOM 1254 O O . GLN A 1 158 ? -2.032 10.473 21.167 1.00 81.25 158 GLN A O 1
ATOM 1259 N N . CYS A 1 159 ? -2.146 9.682 19.066 1.00 80.94 159 CYS A N 1
ATOM 1260 C CA . CYS A 1 159 ? -3.045 10.732 18.600 1.00 80.94 159 CYS A CA 1
ATOM 1261 C C . CYS A 1 159 ? -4.518 10.459 18.924 1.00 80.94 159 CYS A C 1
ATOM 1263 O O . CYS A 1 159 ? -5.306 11.397 19.073 1.00 80.94 159 CYS A O 1
ATOM 1265 N N . PHE A 1 160 ? -4.895 9.184 19.042 1.00 83.69 160 PHE A N 1
ATOM 1266 C CA . PHE A 1 160 ? -6.290 8.780 19.123 1.00 83.69 160 PHE A CA 1
ATOM 1267 C C . PHE A 1 160 ? -6.555 7.832 20.295 1.00 83.69 160 PHE A C 1
ATOM 1269 O O . PHE A 1 160 ? -5.722 7.014 20.689 1.00 83.69 160 PHE A O 1
ATOM 1276 N N . GLU A 1 161 ? -7.746 7.961 20.860 1.00 83.94 161 GLU A N 1
ATOM 1277 C CA . GLU A 1 161 ? -8.386 6.962 21.699 1.00 83.94 161 GLU A CA 1
ATOM 1278 C C . GLU A 1 161 ? -9.186 6.014 20.819 1.00 83.94 161 GLU A C 1
ATOM 1280 O O . GLU A 1 161 ? -9.974 6.438 19.971 1.00 83.94 161 GLU A O 1
ATOM 1285 N N . TRP A 1 162 ? -8.995 4.722 21.055 1.00 81.38 162 TRP A N 1
ATOM 1286 C CA . TRP A 1 162 ? -9.656 3.674 20.301 1.00 81.38 162 TRP A CA 1
ATOM 1287 C C . TRP A 1 162 ? -10.608 2.913 21.210 1.00 81.38 162 TRP A C 1
ATOM 1289 O O . TRP A 1 162 ? -10.239 2.509 22.313 1.00 81.38 162 TRP A O 1
ATOM 1299 N N . LYS A 1 163 ? -11.839 2.718 20.743 1.00 82.44 163 LYS A N 1
ATOM 1300 C CA . LYS A 1 163 ? -12.860 1.924 21.427 1.00 82.44 163 LYS A CA 1
ATOM 1301 C C . LYS A 1 163 ? -13.399 0.870 20.474 1.00 82.44 163 LYS A C 1
ATOM 1303 O O . LYS A 1 163 ? -13.493 1.097 19.267 1.00 82.44 163 LYS A O 1
ATOM 1308 N N . ARG A 1 164 ? -13.754 -0.289 21.022 1.00 81.38 164 ARG A N 1
ATOM 1309 C CA . ARG A 1 164 ? -14.489 -1.304 20.264 1.00 81.38 164 ARG A CA 1
ATOM 1310 C C . ARG A 1 164 ? -15.909 -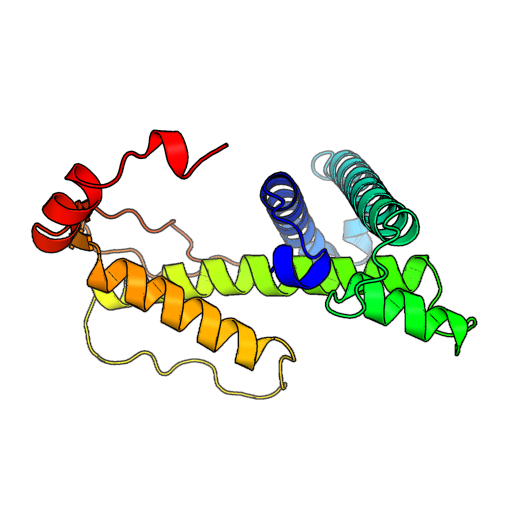0.819 19.985 1.00 81.38 164 ARG A C 1
ATOM 1312 O O . ARG A 1 164 ? -16.406 0.073 20.674 1.00 81.38 164 ARG A O 1
ATOM 1319 N N . MET A 1 165 ? -16.545 -1.436 18.997 1.00 80.69 165 MET A N 1
ATOM 1320 C CA . MET A 1 165 ? -17.996 -1.361 18.875 1.00 80.69 165 MET A CA 1
ATOM 1321 C C . MET A 1 165 ? -18.634 -2.056 20.083 1.00 80.69 165 MET A C 1
ATOM 1323 O O . MET A 1 165 ? -18.108 -3.042 20.601 1.00 80.69 165 MET A O 1
ATOM 1327 N N . GLU A 1 166 ? -19.717 -1.480 20.590 1.00 75.00 166 GLU A N 1
ATOM 1328 C CA . GLU A 1 166 ? -20.346 -1.918 21.834 1.00 75.00 166 GLU A CA 1
ATOM 1329 C C . GLU A 1 166 ? -20.953 -3.323 21.659 1.00 75.00 166 GLU A C 1
ATOM 1331 O O . GLU A 1 166 ? -21.746 -3.549 20.749 1.00 75.00 166 GLU A O 1
ATOM 1336 N N . GLY A 1 167 ? -20.556 -4.276 22.510 1.00 70.56 167 GLY A N 1
ATOM 1337 C CA . GLY A 1 167 ? -21.098 -5.643 22.523 1.00 70.56 167 GLY A CA 1
ATOM 1338 C C . GLY A 1 167 ? -20.448 -6.661 21.574 1.00 70.56 167 GLY A C 1
ATOM 1339 O O . GLY A 1 167 ? -20.822 -7.829 21.633 1.00 70.56 167 GLY A O 1
ATOM 1340 N N . GLU A 1 168 ? -19.463 -6.276 20.754 1.00 76.88 168 GLU A N 1
ATOM 1341 C CA . GLU A 1 168 ? -18.811 -7.190 19.801 1.00 76.88 168 GLU A CA 1
ATOM 1342 C C . GLU A 1 168 ? -17.319 -7.411 20.113 1.00 76.88 168 GLU A C 1
ATOM 1344 O O . GLU A 1 168 ? -16.535 -6.472 20.297 1.00 76.88 168 GLU A O 1
ATOM 1349 N N . GLU A 1 169 ? -16.897 -8.678 20.156 1.00 78.12 169 GLU A N 1
ATOM 1350 C CA . GLU A 1 169 ? -15.475 -9.022 20.125 1.00 78.12 169 GLU A CA 1
ATOM 1351 C C . GLU A 1 169 ? -14.919 -8.855 18.711 1.00 78.12 169 GLU A C 1
ATOM 1353 O O . GLU A 1 169 ? -15.586 -9.153 17.720 1.00 78.12 169 GLU A O 1
ATOM 1358 N N . ILE A 1 170 ? -13.669 -8.397 18.604 1.00 83.69 170 ILE A N 1
ATOM 1359 C CA . ILE A 1 170 ? -13.024 -8.285 17.298 1.00 83.69 170 ILE A CA 1
ATOM 1360 C C . ILE A 1 170 ? -12.698 -9.696 16.822 1.00 83.69 170 ILE A C 1
ATOM 1362 O O . ILE A 1 170 ? -11.885 -10.386 17.441 1.00 83.69 170 ILE A O 1
ATOM 1366 N N . ASP A 1 171 ? -13.298 -10.090 15.702 1.00 83.94 171 ASP A N 1
ATOM 1367 C CA . ASP A 1 171 ? -13.025 -11.356 15.031 1.00 83.94 171 ASP A CA 1
ATOM 1368 C C . ASP A 1 171 ? -11.533 -11.478 14.697 1.00 83.94 171 ASP A C 1
ATOM 1370 O O . ASP A 1 171 ? -10.949 -10.590 14.079 1.00 83.94 171 ASP A O 1
ATOM 1374 N N . MET A 1 172 ? -10.902 -12.570 15.122 1.00 82.88 172 MET A N 1
ATOM 1375 C CA . MET A 1 172 ? -9.485 -12.865 14.877 1.00 82.88 172 MET A CA 1
ATOM 1376 C C . MET A 1 172 ? -9.301 -14.026 13.895 1.00 82.88 172 MET A C 1
ATOM 1378 O O . MET A 1 172 ? -8.207 -14.578 13.823 1.00 82.88 172 MET A O 1
ATOM 1382 N N . SER A 1 173 ? -10.349 -14.421 13.168 1.00 81.44 173 SER A N 1
ATOM 1383 C CA . SER A 1 173 ? -10.241 -15.460 12.148 1.00 81.44 173 SER A CA 1
ATOM 1384 C C . SER A 1 173 ? -9.420 -14.994 10.938 1.00 81.44 173 SER A C 1
ATOM 1386 O O . SER A 1 173 ? -9.441 -13.825 10.539 1.00 81.44 173 SER A O 1
ATOM 1388 N N . GLU A 1 174 ? -8.650 -15.924 10.378 1.00 76.69 174 GLU A N 1
ATOM 1389 C CA . GLU A 1 174 ? -7.726 -15.685 9.268 1.00 76.69 174 GLU A CA 1
ATOM 1390 C C . GLU A 1 174 ? -8.424 -15.972 7.930 1.00 76.69 174 GLU A C 1
ATOM 1392 O O . GLU A 1 174 ? -9.140 -16.965 7.785 1.00 76.69 174 GLU A O 1
ATOM 1397 N N . ALA A 1 175 ? -8.216 -15.099 6.947 1.00 73.44 175 ALA A N 1
ATOM 1398 C CA . ALA A 1 175 ? -8.576 -15.347 5.560 1.00 73.44 175 ALA A CA 1
ATOM 1399 C C . ALA A 1 175 ? -7.490 -16.186 4.874 1.00 73.44 175 ALA A C 1
ATOM 1401 O O . ALA A 1 175 ? -6.302 -16.075 5.180 1.00 73.44 175 ALA A O 1
ATOM 1402 N N . ILE A 1 176 ? -7.897 -16.994 3.897 1.00 65.12 176 ILE A N 1
ATOM 1403 C CA . ILE A 1 176 ? -6.964 -17.698 3.015 1.00 65.12 176 ILE A CA 1
ATOM 1404 C C . ILE A 1 176 ? -6.459 -16.694 1.972 1.00 65.12 176 ILE A C 1
ATOM 1406 O O . ILE A 1 176 ? -7.262 -16.156 1.213 1.00 65.12 176 ILE A O 1
ATOM 1410 N N . GLY A 1 177 ? -5.147 -16.458 1.917 1.00 64.12 177 GLY A N 1
ATOM 1411 C CA . GLY A 1 177 ? -4.541 -15.494 0.996 1.00 64.12 177 GLY A CA 1
ATOM 1412 C C . GLY A 1 177 ? -3.013 -15.566 0.955 1.00 64.12 177 GLY A C 1
ATOM 1413 O O . GLY A 1 177 ? -2.396 -16.408 1.608 1.00 64.12 177 GLY A O 1
ATOM 1414 N N . PHE A 1 178 ? -2.399 -14.682 0.160 1.00 63.41 178 PHE A N 1
ATOM 1415 C CA . PHE A 1 178 ? -0.936 -14.556 0.055 1.00 63.41 178 PHE A CA 1
ATOM 1416 C C . PHE A 1 178 ? -0.309 -14.038 1.361 1.00 63.41 178 PHE A C 1
ATOM 1418 O O . PHE A 1 178 ? 0.782 -14.456 1.753 1.00 63.41 178 PHE A O 1
ATOM 1425 N N . THR A 1 179 ? -1.024 -13.153 2.053 1.00 63.78 179 THR A N 1
ATOM 1426 C CA . THR A 1 179 ? -0.756 -12.737 3.429 1.00 63.78 179 THR A CA 1
ATOM 1427 C C . THR A 1 179 ? -1.802 -13.334 4.363 1.00 63.78 179 THR A C 1
ATOM 1429 O O . THR A 1 179 ? -2.932 -13.602 3.959 1.00 63.78 179 THR A O 1
ATOM 1432 N N . VAL A 1 180 ? -1.440 -13.527 5.633 1.00 74.00 180 VAL A N 1
ATOM 1433 C CA . VAL A 1 180 ? -2.400 -13.902 6.680 1.00 74.00 180 VAL A CA 1
ATOM 1434 C C . VAL A 1 180 ? -3.250 -12.671 6.991 1.00 74.00 180 VAL A C 1
ATOM 1436 O O . VAL A 1 180 ? -2.924 -11.921 7.903 1.00 74.00 180 VAL A O 1
ATOM 1439 N N . SER A 1 181 ? -4.276 -12.400 6.189 1.00 74.81 181 SER A N 1
ATOM 1440 C CA . SER A 1 181 ? -5.192 -11.262 6.366 1.00 74.81 181 SER A CA 1
ATOM 1441 C C . SER A 1 181 ? -6.376 -11.652 7.258 1.00 74.81 181 SER A C 1
ATOM 1443 O O . SER A 1 181 ? -6.641 -12.838 7.462 1.00 74.81 181 SER A O 1
ATOM 1445 N N . LYS A 1 182 ? -7.094 -10.683 7.836 1.00 75.44 182 LYS A N 1
ATOM 1446 C CA . LYS A 1 182 ? -8.291 -10.986 8.640 1.00 75.44 182 LYS A CA 1
ATOM 1447 C C . LYS A 1 182 ? -9.461 -11.387 7.740 1.00 75.44 182 LYS A C 1
ATOM 1449 O O . LYS A 1 182 ? -9.663 -10.787 6.689 1.00 75.44 182 LYS A O 1
ATOM 1454 N N . CYS A 1 183 ? -10.268 -12.352 8.178 1.00 81.56 183 CYS A N 1
ATOM 1455 C CA . CYS A 1 183 ? -11.506 -12.732 7.486 1.00 81.56 183 CYS A CA 1
ATOM 1456 C C . CYS A 1 183 ? -12.523 -11.582 7.474 1.00 81.56 183 CYS A C 1
ATOM 1458 O O . CYS A 1 183 ? -13.143 -11.293 6.450 1.00 81.56 183 CYS A O 1
ATOM 1460 N N . LYS A 1 184 ? -12.652 -10.888 8.610 1.00 81.12 184 LYS A N 1
ATOM 1461 C CA . LYS A 1 184 ? -13.435 -9.660 8.740 1.00 81.12 184 LYS A CA 1
ATOM 1462 C C . LYS A 1 184 ? -12.506 -8.473 9.005 1.00 81.12 184 LYS A C 1
ATOM 1464 O O . LYS A 1 184 ? -11.709 -8.547 9.947 1.00 81.12 184 LYS A O 1
ATOM 1469 N N . PRO A 1 185 ? -12.611 -7.384 8.219 1.00 83.25 185 PRO A N 1
ATOM 1470 C CA . PRO A 1 185 ? -11.836 -6.175 8.459 1.00 83.25 185 PRO A CA 1
ATOM 1471 C C . PRO A 1 185 ? -12.062 -5.620 9.867 1.00 83.25 185 PRO A C 1
ATOM 1473 O O . PRO A 1 185 ? -13.165 -5.709 10.411 1.00 83.25 185 PRO A O 1
ATOM 1476 N N . LEU A 1 186 ? -11.031 -5.011 10.449 1.00 82.81 186 LEU A N 1
ATOM 1477 C CA . LEU A 1 186 ? -11.146 -4.340 11.740 1.00 82.81 186 LEU A CA 1
ATOM 1478 C C . LEU A 1 186 ? -12.046 -3.102 11.627 1.00 82.81 186 LEU A C 1
ATOM 1480 O O . LEU A 1 186 ? -11.745 -2.163 10.890 1.00 82.81 186 LEU A O 1
ATOM 1484 N N . VAL A 1 187 ? -13.096 -3.057 12.446 1.00 84.25 187 VAL A N 1
ATOM 1485 C CA . VAL A 1 187 ? -13.948 -1.878 12.625 1.00 84.25 187 VAL A CA 1
ATOM 1486 C C . VAL A 1 187 ? -13.873 -1.436 14.085 1.00 84.25 187 VAL A C 1
ATOM 1488 O O . VAL A 1 187 ? -14.134 -2.217 14.998 1.00 84.25 187 VAL A O 1
ATOM 1491 N N . ALA A 1 188 ? -13.485 -0.182 14.312 1.00 85.38 188 ALA A N 1
ATOM 1492 C CA . ALA A 1 188 ? -13.332 0.396 15.644 1.00 85.38 188 ALA A CA 1
ATOM 1493 C C . ALA A 1 188 ? -13.673 1.891 15.637 1.00 85.38 188 ALA A C 1
ATOM 1495 O O . ALA A 1 188 ? -13.561 2.565 14.612 1.00 85.38 188 ALA A O 1
ATOM 1496 N N . ILE A 1 189 ? -14.064 2.414 16.798 1.00 85.06 189 ILE A N 1
ATOM 1497 C CA . ILE A 1 189 ? -14.319 3.840 17.004 1.00 85.06 189 ILE A CA 1
ATOM 1498 C C . ILE A 1 189 ? -12.989 4.521 17.326 1.00 85.06 189 ILE A C 1
ATOM 1500 O O . ILE A 1 189 ? -12.275 4.099 18.235 1.00 85.06 189 ILE A O 1
ATOM 1504 N N . CYS A 1 190 ? -12.681 5.593 16.601 1.00 85.06 190 CYS A N 1
ATOM 1505 C CA . CYS A 1 190 ? -11.469 6.385 16.764 1.00 85.06 190 CYS A CA 1
ATOM 1506 C C . CYS A 1 190 ? -11.843 7.824 17.142 1.00 85.06 190 CYS A C 1
ATOM 1508 O O . CYS A 1 190 ? -12.567 8.490 16.401 1.00 85.06 190 CYS A O 1
ATOM 1510 N N . LYS A 1 191 ? -11.367 8.306 18.296 1.00 84.94 191 LYS A N 1
ATOM 1511 C CA . LYS A 1 191 ? -11.587 9.678 18.776 1.00 84.94 191 LYS A CA 1
ATOM 1512 C C . LYS A 1 191 ? -10.244 10.371 18.987 1.00 84.94 191 LYS A C 1
ATOM 1514 O O . LYS A 1 191 ? -9.382 9.832 19.671 1.00 84.94 191 LYS A O 1
ATOM 1519 N N . ALA A 1 192 ? -10.050 11.563 18.423 1.00 85.62 192 ALA A N 1
ATOM 1520 C CA . ALA A 1 192 ? -8.836 12.343 18.672 1.00 85.62 192 ALA A CA 1
ATOM 1521 C C . ALA A 1 192 ? -8.714 12.688 20.166 1.00 85.62 192 ALA A C 1
ATOM 1523 O O . ALA A 1 192 ? -9.702 13.070 20.796 1.00 85.62 192 ALA A O 1
ATOM 1524 N N . ARG A 1 193 ? -7.508 12.558 20.728 1.00 80.44 193 ARG A N 1
ATOM 1525 C CA . ARG A 1 193 ? -7.236 12.957 22.116 1.00 80.44 193 ARG A CA 1
ATOM 1526 C C . ARG A 1 193 ? -7.256 14.476 22.255 1.00 80.44 193 ARG A C 1
ATOM 1528 O O . ARG A 1 193 ? -6.830 15.190 21.349 1.00 80.44 193 ARG A O 1
ATOM 1535 N N . ASP A 1 194 ? -7.647 14.971 23.425 1.00 79.44 194 ASP A N 1
ATOM 1536 C CA . ASP A 1 194 ? -7.818 16.412 23.675 1.00 79.44 194 ASP A CA 1
ATOM 1537 C C . ASP A 1 194 ? -6.537 17.236 23.444 1.00 79.44 194 ASP A C 1
ATOM 1539 O O . ASP A 1 194 ? -6.595 18.376 22.981 1.00 79.44 194 ASP A O 1
ATOM 1543 N N . VAL A 1 195 ? -5.364 16.647 23.711 1.00 73.12 195 VAL A N 1
ATOM 1544 C CA . VAL A 1 195 ? -4.048 17.271 23.471 1.00 73.12 195 VAL A CA 1
ATOM 1545 C C . VAL A 1 195 ? -3.844 17.576 21.984 1.00 73.12 195 VAL A C 1
ATOM 1547 O O . VAL A 1 195 ? -3.428 18.673 21.623 1.00 73.12 195 VAL A O 1
ATOM 1550 N N . ILE A 1 196 ? -4.214 16.631 21.120 1.00 67.75 196 ILE A N 1
ATOM 1551 C CA . ILE A 1 196 ? -4.129 16.762 19.663 1.00 67.75 196 ILE A CA 1
ATOM 1552 C C . ILE A 1 196 ? -5.238 17.678 19.151 1.00 67.75 196 ILE A C 1
ATOM 1554 O O . ILE A 1 196 ? -5.022 18.433 18.214 1.00 67.75 196 ILE A O 1
ATOM 1558 N N . HIS A 1 197 ? -6.418 17.662 19.773 1.00 63.28 197 HIS A N 1
ATOM 1559 C CA . HIS A 1 197 ? -7.531 18.521 19.374 1.00 63.28 197 HIS A CA 1
ATOM 1560 C C . HIS A 1 197 ? -7.182 20.013 19.502 1.00 63.28 197 HIS A C 1
ATOM 1562 O O . HIS A 1 197 ? -7.586 20.811 18.656 1.00 63.28 197 HIS A O 1
ATOM 1568 N N . LYS A 1 198 ? -6.391 20.387 20.519 1.00 62.25 198 LYS A N 1
ATOM 1569 C CA . LYS A 1 198 ? -5.843 21.745 20.652 1.00 62.25 198 LYS A CA 1
ATOM 1570 C C . LYS A 1 198 ? -4.841 22.064 19.543 1.00 62.25 198 LYS A C 1
ATOM 1572 O O . LYS A 1 198 ? -4.972 23.108 18.913 1.00 62.25 198 LYS A O 1
ATOM 1577 N N . GLU A 1 199 ? -3.894 21.174 19.251 1.00 63.69 199 GLU A N 1
ATOM 1578 C CA . GLU A 1 199 ? -2.916 21.394 18.173 1.00 63.69 199 GLU A CA 1
ATOM 1579 C C . GLU A 1 199 ? -3.551 21.431 16.776 1.00 63.69 199 GLU A C 1
ATOM 1581 O O . GLU A 1 199 ? -3.259 22.330 15.993 1.00 63.69 199 GLU A O 1
ATOM 1586 N N . LEU A 1 200 ? -4.478 20.520 16.474 1.00 61.59 200 LEU A N 1
ATOM 1587 C CA . LEU A 1 200 ? -5.214 20.491 15.208 1.00 61.59 200 LEU A CA 1
ATOM 1588 C C . LEU A 1 200 ? -6.117 21.716 15.036 1.00 61.59 200 LEU A C 1
ATOM 1590 O O . LEU A 1 200 ? -6.262 22.191 13.918 1.00 61.59 200 LEU A O 1
ATOM 1594 N N . SER A 1 201 ? -6.684 22.259 16.120 1.00 63.19 201 SER A N 1
ATOM 1595 C CA . SER A 1 201 ? -7.455 23.511 16.057 1.00 63.19 201 SER A CA 1
ATOM 1596 C C . SER A 1 201 ? -6.592 24.752 15.802 1.00 63.19 201 SER A C 1
ATOM 1598 O O . SER A 1 201 ? -7.112 25.774 15.363 1.00 63.19 201 SER A O 1
ATOM 1600 N N . MET A 1 202 ? -5.281 24.665 16.058 1.00 58.06 202 MET A N 1
ATOM 1601 C CA . MET A 1 202 ? -4.310 25.728 15.774 1.00 58.06 202 MET A CA 1
ATOM 1602 C C . MET A 1 202 ? -3.660 25.590 14.389 1.00 58.06 202 MET A C 1
ATOM 1604 O O . MET A 1 202 ? -3.087 26.554 13.882 1.00 58.06 202 MET A O 1
ATOM 1608 N N . LEU A 1 203 ? -3.733 24.410 13.767 1.00 59.78 203 LEU A N 1
ATOM 1609 C CA . LEU A 1 203 ? -3.183 24.149 12.442 1.00 59.78 203 LEU A CA 1
ATOM 1610 C C . LEU A 1 203 ? -4.245 24.417 11.372 1.00 59.78 203 LEU A C 1
ATOM 1612 O O . LEU A 1 203 ? -5.263 23.736 11.291 1.00 59.78 203 LEU A O 1
ATOM 1616 N N . ASP A 1 204 ? -3.981 25.397 10.511 1.00 53.25 204 ASP A N 1
ATOM 1617 C CA . ASP A 1 204 ? -4.788 25.652 9.319 1.00 53.25 204 ASP A CA 1
ATOM 1618 C C . ASP A 1 204 ? -4.609 24.496 8.322 1.00 53.25 204 ASP A C 1
ATOM 1620 O O . ASP A 1 204 ? -3.654 24.448 7.539 1.00 53.25 204 ASP A O 1
ATOM 1624 N N . LEU A 1 205 ? -5.525 23.527 8.388 1.00 55.69 205 LEU A N 1
ATOM 1625 C CA . LEU A 1 205 ? -5.503 22.307 7.580 1.00 55.69 205 LEU A CA 1
ATOM 1626 C C . LEU A 1 205 ? -5.539 22.593 6.068 1.00 55.69 205 LEU A C 1
ATOM 1628 O O . LEU A 1 205 ? -5.094 21.750 5.292 1.00 55.69 205 LEU A O 1
ATOM 1632 N N . SER A 1 206 ? -5.974 23.790 5.651 1.00 54.97 206 SER A N 1
ATOM 1633 C CA . SER A 1 206 ? -5.959 24.221 4.246 1.00 54.97 206 SER A CA 1
ATOM 1634 C C . SER A 1 206 ? -4.551 24.470 3.687 1.00 54.97 206 SER A C 1
ATOM 1636 O O . SER A 1 206 ? -4.363 24.467 2.476 1.00 54.97 206 SER A O 1
ATOM 1638 N N . LYS A 1 207 ? -3.537 24.638 4.550 1.00 53.75 207 LYS A N 1
ATOM 1639 C CA . LYS A 1 207 ? -2.129 24.844 4.150 1.00 53.75 207 LYS A CA 1
ATOM 1640 C C . LYS A 1 207 ? -1.297 23.562 4.128 1.00 53.75 207 LYS A C 1
ATOM 1642 O O . LYS A 1 207 ? -0.180 23.561 3.616 1.00 53.75 207 LYS A O 1
ATOM 1647 N N . LEU A 1 208 ? -1.809 22.482 4.718 1.00 48.12 208 LEU A N 1
ATOM 1648 C CA . LEU A 1 208 ? -1.119 21.191 4.851 1.00 48.12 208 LEU A CA 1
ATOM 1649 C C . LEU A 1 208 ? -1.427 20.214 3.707 1.00 48.12 208 LEU A C 1
ATOM 1651 O O . LEU A 1 208 ? -0.718 19.215 3.551 1.00 48.12 208 LEU A O 1
ATOM 1655 N N . TRP A 1 209 ? -2.445 20.510 2.900 1.00 26.45 209 TRP A N 1
ATOM 1656 C CA . TRP A 1 209 ? -2.844 19.734 1.733 1.00 26.45 209 TRP A CA 1
ATOM 1657 C C . TRP A 1 209 ? -2.896 20.660 0.504 1.00 26.45 209 TRP A C 1
ATOM 1659 O O . TRP A 1 209 ? -3.669 21.613 0.543 1.00 26.45 209 TRP A O 1
ATOM 1669 N N . PRO A 1 210 ? -2.057 20.454 -0.532 1.00 38.31 210 PRO A N 1
ATOM 1670 C CA . PRO A 1 210 ? -2.160 21.200 -1.786 1.00 38.31 210 PRO A CA 1
ATOM 1671 C C . PRO A 1 210 ? -3.392 20.798 -2.604 1.00 38.31 210 PRO A C 1
ATOM 1673 O O . PRO A 1 210 ? -3.825 19.625 -2.499 1.00 38.31 210 PRO A O 1
#

Foldseek 3Di:
DVCQAQVDDDDVVLVLLVLQFVLVFVVVVCVVPVVCVPCPPDVSVVVNVVSVVVLLVVLVVSLVVQVPPPVLDCSHNSSVLVVVCVVCVPPSDSVNSSVVSSCVSNVQSVQLVQVLQLVVLVVQQDPPDDDDDDDDDPDPCPVVSVVVNCVVNVCQVVFWDKHADPPDRRQPDFDRGPDRHGPDGDDIDIGTDPVVVVVVVVDPVVVVPD

Radius of gyration: 20.72 Å; chains: 1; bounding box: 48×54×46 Å

Sequence (210 aa):
MMRMITGKRYCESKVLVNEIFRYTEVSYSGFFLPILQWVDAKGNLKKVKQLAKTSYELMQQLIDEQKNDKKGSNDSVIGHLLSLRQLELEYYTDEIIKALIMDIISAGTESSITTMEWTMSKLLNNQQMLEKAKKERACLGMGLANRATAFALGSMIQCFEWKRMEGEEIDMSEAIGFTVSKCKPLVAICKARDVIHKELSMLDLSKLWP

pLDDT: mean 71.94, std 12.63, range [26.45, 88.25]

Organism: Jatropha curcas (NCBI:txid180498)

Secondary structure (DSSP, 8-state):
-HHHHHSS--STHHHHHHHHHHHHHHHGGGSS-GGGGG---SSHHHHHHHHHHHHHHHHHHHHHHHHH-TT--TTSHHHHHHHHHHH-TTTS-HHHHHHHHHHHHHHHHHHHHHHHHHHHHHHHH--S-------S---TTHHHHHHHHHHHHHHHHHHEEEEPPTT-PPP-PBPPSSS--BSS----EEEE-HHHHHHHHHS-GGGT--

InterPro domains:
  IPR001128 Cytochrome P450 [PF00067] (6-136)
  IPR036396 Cytochrome P450 superfamily [G3DSA:1.10.630.10] (1-136)
  IPR036396 Cytochrome P450 superfamily [G3DSA:1.10.630.10] (137-199)
  IPR036396 Cytochrome P450 superfamily [SSF48264] (3-193)
  IPR050651 Plant Cytochrome P450 Monooxygenase [PTHR47947] (1-136)